Protein AF-B4DE78-F1 (afdb_monomer)

Organism: Homo sapiens (NCBI:txid9606)

Sequence (207 aa):
MVDREQLVQKARLAEQAERYDDMAAAMKNVTELNEPLSNEERNLLSVAYKNVVGARRSSWRVISSIEQKTSADGNEKKIEMVRAYREKIEKELEAEVATGEKRATVVESSEKAYSEAHEISKEHMQPTHPIRLGLALNYSVFYYEIQNAPEQACHLAKTAFDDAIAELDTLNEDSYKDSTLIMQLLRDNLTLWTSDQQDDDGGEGNN

pLDDT: mean 89.13, std 12.36, range [35.88, 98.19]

Mean predicted aligned error: 7.23 Å

Radius of gyration: 20.81 Å; Cα contacts (8 Å, |Δi|>4): 149; chains: 1; bounding box: 52×29×67 Å

Secondary structure (DSSP, 8-state):
---HHHHHHHHHHHHHTT-HHHHHHHHHHHHTT--PPPHHHHHHHHHHHHHHHHHHHHHHHHHHHHHHHHTTS--HHHHHHHHHHHHHHHHHHHHHH--S--HHHHHHHHHHHHHHHHHHHHHHS-TT-HHHHHHHHHHHHHHHHTS--HHHHHHHHHHHHHHHHHTGGG--HHHHHHHHHHHHHHHHHHHHHHHHHHHHTTSSS--

Foldseek 3Di:
DPDLVVLVVQLVVCVVVVVLVSNLVSLVVNVVVVDDDDPVSVVSNCVSLCSQLVVLVVVLVVLVVVLVVVVVVPPPVVNVVSVVVSVVSVVSNCVSDDPPDDLVVVLVVVLVVLVVVQVVCVVPHQLLALVNLVSLLVVLVCCVVPVVNNVVSLVSLVVSLVSNVVCLVVDDPVSNVSSVVSSVSSVVVNVVSVVVVVVVVPPPDDD

Structure (mmCIF, N/CA/C/O backbone):
data_AF-B4DE78-F1
#
_entry.id   AF-B4DE78-F1
#
loop_
_atom_site.group_PDB
_atom_site.id
_atom_site.type_symbol
_atom_site.label_atom_id
_atom_site.label_alt_id
_atom_site.label_comp_id
_atom_site.label_asym_id
_atom_site.label_entity_id
_atom_site.label_seq_id
_atom_site.pdbx_PDB_ins_code
_atom_site.Cartn_x
_atom_site.Cartn_y
_atom_site.Cartn_z
_atom_site.occupancy
_atom_site.B_iso_or_equiv
_atom_site.auth_seq_id
_atom_site.auth_comp_id
_atom_site.auth_asym_id
_atom_site.auth_atom_id
_atom_site.pdbx_PDB_model_num
ATOM 1 N N . MET A 1 1 ? -20.348 -8.926 -25.938 1.00 56.72 1 MET A N 1
ATOM 2 C CA . MET A 1 1 ? -18.995 -9.087 -25.372 1.00 56.72 1 MET A CA 1
ATOM 3 C C . MET A 1 1 ? -18.637 -7.774 -24.724 1.00 56.72 1 MET A C 1
ATOM 5 O O . MET A 1 1 ? -18.891 -6.746 -25.337 1.00 56.72 1 MET A O 1
ATOM 9 N N . VAL A 1 2 ? -18.165 -7.802 -23.482 1.00 68.69 2 VAL A N 1
ATOM 10 C CA . VAL A 1 2 ? -17.611 -6.602 -22.855 1.00 68.69 2 VAL A CA 1
ATOM 11 C C . VAL A 1 2 ? -16.259 -6.356 -23.517 1.00 68.69 2 VAL A C 1
ATOM 13 O O . VAL A 1 2 ? -15.438 -7.265 -23.578 1.00 68.69 2 VAL A O 1
ATOM 16 N N . ASP A 1 3 ? -16.087 -5.177 -24.094 1.00 87.31 3 ASP A N 1
ATOM 17 C CA . ASP A 1 3 ? -14.882 -4.801 -24.822 1.00 87.31 3 ASP A CA 1
ATOM 18 C C . ASP A 1 3 ? -13.839 -4.253 -23.837 1.00 87.31 3 ASP A C 1
ATOM 20 O O . ASP A 1 3 ? -14.138 -3.351 -23.046 1.00 87.31 3 ASP A O 1
ATOM 24 N N . ARG A 1 4 ? -12.626 -4.820 -23.863 1.00 92.69 4 ARG A N 1
ATOM 25 C CA . ARG A 1 4 ? -11.511 -4.429 -22.987 1.00 92.69 4 ARG A CA 1
ATOM 26 C C . ARG A 1 4 ? -11.213 -2.941 -23.118 1.00 92.69 4 ARG A C 1
ATOM 28 O O . ARG A 1 4 ? -11.039 -2.260 -22.111 1.00 92.69 4 ARG A O 1
ATOM 35 N N . GLU A 1 5 ? -11.221 -2.429 -24.346 1.00 92.56 5 GLU A N 1
ATOM 36 C CA . GLU A 1 5 ? -10.921 -1.027 -24.626 1.00 92.56 5 GLU A CA 1
ATOM 37 C C . GLU A 1 5 ? -11.970 -0.097 -24.002 1.00 92.56 5 GLU A C 1
ATOM 39 O O . GLU A 1 5 ? -11.624 0.906 -23.376 1.00 92.56 5 GLU A O 1
ATOM 44 N N . GLN A 1 6 ? -13.249 -0.481 -24.055 1.00 94.06 6 GLN A N 1
ATOM 45 C CA . GLN A 1 6 ? -14.335 0.270 -23.418 1.00 94.06 6 GLN A CA 1
ATOM 46 C C . GLN A 1 6 ? -14.221 0.277 -21.891 1.00 94.06 6 GLN A C 1
ATOM 48 O O . GLN A 1 6 ? -14.491 1.302 -21.262 1.00 94.06 6 GLN A O 1
ATOM 53 N N . LEU A 1 7 ? -13.818 -0.841 -21.278 1.00 94.69 7 LEU A N 1
ATOM 54 C CA . LEU A 1 7 ? -13.598 -0.906 -19.831 1.00 94.69 7 LEU A CA 1
ATOM 55 C C . LEU A 1 7 ? -12.441 -0.003 -19.393 1.00 94.69 7 LEU A C 1
ATOM 57 O O . LEU A 1 7 ? -12.596 0.759 -18.438 1.00 94.69 7 LEU A O 1
ATOM 61 N N . VAL A 1 8 ? -11.317 -0.039 -20.113 1.00 95.56 8 VAL A N 1
ATOM 62 C CA . VAL A 1 8 ? -10.157 0.819 -19.833 1.00 95.56 8 VAL A CA 1
ATOM 63 C C . VAL A 1 8 ? -10.512 2.292 -20.045 1.00 95.56 8 VAL A C 1
ATOM 65 O O . VAL A 1 8 ? -10.206 3.132 -19.199 1.00 95.56 8 VAL A O 1
ATOM 68 N N . GLN A 1 9 ? -11.236 2.623 -21.116 1.00 95.88 9 GLN A N 1
ATOM 69 C CA . GLN A 1 9 ? -11.711 3.987 -21.348 1.00 95.88 9 GLN A CA 1
ATOM 70 C C . GLN A 1 9 ? -12.649 4.459 -20.230 1.00 95.88 9 GLN A C 1
ATOM 72 O O . GLN A 1 9 ? -12.527 5.589 -19.756 1.00 95.88 9 GLN A O 1
ATOM 77 N N . LYS A 1 10 ? -13.556 3.594 -19.764 1.00 96.19 10 LYS A N 1
ATOM 78 C CA . LYS A 1 10 ? -14.431 3.892 -18.626 1.00 96.19 10 LYS A CA 1
ATOM 79 C C . LYS A 1 10 ? -13.627 4.134 -17.346 1.00 96.19 10 LYS A C 1
ATOM 81 O O . LYS A 1 10 ? -13.950 5.072 -16.622 1.00 96.19 10 LYS A O 1
ATOM 86 N N . ALA A 1 11 ? -12.587 3.342 -17.083 1.00 97.06 11 ALA A N 1
ATOM 87 C CA . ALA A 1 11 ? -11.710 3.540 -15.930 1.00 97.06 11 ALA A CA 1
ATOM 88 C C . ALA A 1 11 ? -10.996 4.902 -15.983 1.00 97.06 11 ALA A C 1
ATOM 90 O O . ALA A 1 11 ? -11.013 5.625 -14.993 1.00 97.06 11 ALA A O 1
ATOM 91 N N . ARG A 1 12 ? -10.474 5.309 -17.149 1.00 96.06 12 ARG A N 1
ATOM 92 C CA . ARG A 1 12 ? -9.863 6.640 -17.339 1.00 96.06 12 ARG A CA 1
ATOM 93 C C . ARG A 1 12 ? -10.856 7.784 -17.097 1.00 96.06 12 ARG A C 1
ATOM 95 O O . ARG A 1 12 ? -10.518 8.781 -16.468 1.00 96.06 12 ARG A O 1
ATOM 102 N N . LEU A 1 13 ? -12.094 7.652 -17.579 1.00 97.50 13 LEU A N 1
ATOM 103 C CA . LEU A 1 13 ? -13.140 8.651 -17.326 1.00 97.50 13 LEU A CA 1
ATOM 104 C C . LEU A 1 13 ? -13.509 8.721 -15.839 1.00 97.50 13 LEU A C 1
ATOM 106 O O . LEU A 1 13 ? -13.728 9.808 -15.309 1.00 97.50 13 LEU A O 1
ATOM 110 N N . ALA A 1 14 ? -13.570 7.572 -15.166 1.00 97.31 14 ALA A N 1
ATOM 111 C CA . ALA A 1 14 ? -13.842 7.501 -13.736 1.00 97.31 14 ALA A CA 1
ATOM 112 C C . ALA A 1 14 ? -12.709 8.124 -12.904 1.00 97.31 14 ALA A C 1
ATOM 114 O O . ALA A 1 14 ? -13.003 8.848 -11.957 1.00 97.31 14 ALA A O 1
ATOM 115 N N . GLU A 1 15 ? -11.447 7.912 -13.288 1.00 96.75 15 GLU A N 1
ATOM 116 C CA . GLU A 1 15 ? -10.275 8.563 -12.686 1.00 96.75 15 GLU A CA 1
ATOM 117 C C . GLU A 1 15 ? -10.371 10.090 -12.778 1.00 96.75 15 GLU A C 1
ATOM 119 O O . GLU A 1 15 ? -10.274 10.775 -11.765 1.00 96.75 15 GLU A O 1
ATOM 124 N N . GLN A 1 16 ? -10.655 10.627 -13.971 1.00 96.44 16 GLN A N 1
ATOM 125 C CA . GLN A 1 16 ? -10.808 12.074 -14.187 1.00 96.44 16 GLN A CA 1
ATOM 126 C C . GLN A 1 16 ? -11.976 12.685 -13.405 1.00 96.44 16 GLN A C 1
ATOM 128 O O . GLN A 1 16 ? -11.965 13.874 -13.100 1.00 96.44 16 GLN A O 1
ATOM 133 N N . ALA A 1 17 ? -12.995 11.881 -13.106 1.00 96.94 17 ALA A N 1
ATOM 134 C CA . ALA A 1 17 ? -14.146 12.283 -12.309 1.00 96.94 17 ALA A CA 1
ATOM 135 C C . ALA A 1 17 ? -13.972 11.997 -10.806 1.00 96.94 17 ALA A C 1
ATOM 137 O O . ALA A 1 17 ? -14.931 12.172 -10.056 1.00 96.94 17 ALA A O 1
ATOM 138 N N . GLU A 1 18 ? -12.803 11.502 -10.378 1.00 96.19 18 GLU A N 1
ATOM 139 C CA . GLU A 1 18 ? -12.512 11.063 -9.004 1.00 96.19 18 GLU A CA 1
ATOM 140 C C . GLU A 1 18 ? -13.516 10.023 -8.464 1.00 96.19 18 GLU A C 1
ATOM 142 O O . GLU A 1 18 ? -13.726 9.869 -7.260 1.00 96.19 18 GLU A O 1
ATOM 147 N N . ARG A 1 19 ? -14.152 9.263 -9.364 1.00 97.44 19 ARG A N 1
ATOM 148 C CA . ARG A 1 19 ? -15.103 8.195 -9.031 1.00 97.44 19 ARG A CA 1
ATOM 149 C C . ARG A 1 19 ? -14.376 6.862 -8.922 1.00 97.44 19 ARG A C 1
ATOM 151 O O . ARG A 1 19 ? -14.553 5.967 -9.747 1.00 97.44 19 ARG A O 1
ATOM 158 N N . TYR A 1 20 ? -13.550 6.729 -7.892 1.00 96.38 20 TYR A N 1
ATOM 159 C CA . TYR A 1 20 ? -12.646 5.586 -7.752 1.00 96.38 20 TYR A CA 1
ATOM 160 C C . TYR A 1 20 ? -13.357 4.234 -7.574 1.00 96.38 20 TYR A C 1
ATOM 162 O O . TYR A 1 20 ? -12.831 3.230 -8.041 1.00 96.38 20 TYR A O 1
ATOM 170 N N . ASP A 1 21 ? -14.565 4.185 -6.997 1.00 93.81 21 ASP A N 1
ATOM 171 C CA . ASP A 1 21 ? -15.353 2.940 -6.937 1.00 93.81 21 ASP A CA 1
ATOM 172 C C . ASP A 1 21 ? -15.775 2.465 -8.344 1.00 93.81 21 ASP A C 1
ATOM 174 O O . ASP A 1 21 ? -15.666 1.282 -8.673 1.00 93.81 21 ASP A O 1
ATOM 178 N N . ASP A 1 22 ? -16.182 3.392 -9.221 1.00 96.12 22 ASP A N 1
ATOM 179 C CA . ASP A 1 22 ? -16.502 3.085 -10.623 1.00 96.12 22 ASP A CA 1
ATOM 180 C C . ASP A 1 22 ? -15.245 2.642 -11.389 1.00 96.12 22 ASP A C 1
ATOM 182 O O . ASP A 1 22 ? -15.311 1.736 -12.226 1.00 96.12 22 ASP A O 1
ATOM 186 N N . MET A 1 23 ? -14.104 3.276 -11.096 1.00 96.94 23 MET A N 1
ATOM 187 C CA . MET A 1 23 ? -12.799 2.931 -11.661 1.00 96.94 23 MET A CA 1
ATOM 188 C C . MET A 1 23 ? -12.380 1.513 -11.252 1.00 96.94 23 MET A C 1
ATOM 190 O O . MET A 1 23 ? -11.998 0.720 -12.112 1.00 96.94 23 MET A O 1
ATOM 194 N N . ALA A 1 24 ? -12.512 1.161 -9.969 1.00 94.88 24 ALA A N 1
ATOM 195 C CA . ALA A 1 24 ? -12.174 -0.162 -9.448 1.00 94.88 24 ALA A CA 1
ATOM 196 C C . ALA A 1 24 ? -13.078 -1.245 -10.045 1.00 94.88 24 ALA A C 1
ATOM 198 O O . ALA A 1 24 ? -12.580 -2.268 -10.510 1.00 94.88 24 ALA A O 1
ATOM 199 N N . ALA A 1 25 ? -14.387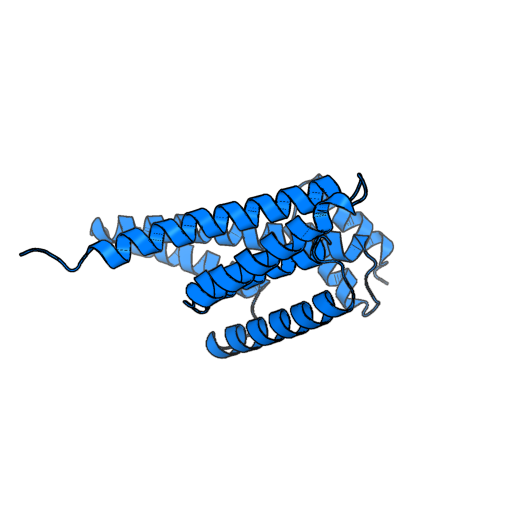 -0.991 -10.143 1.00 94.56 25 ALA A N 1
ATOM 200 C CA . ALA A 1 25 ? -15.321 -1.911 -10.786 1.00 94.56 25 ALA A CA 1
ATOM 201 C C . ALA A 1 25 ? -14.988 -2.140 -12.273 1.00 94.56 25 ALA A C 1
ATOM 203 O O . ALA A 1 25 ? -15.045 -3.271 -12.758 1.00 94.56 25 ALA A O 1
ATOM 204 N N . ALA A 1 26 ? -14.617 -1.084 -13.007 1.00 95.75 26 ALA A N 1
ATOM 205 C CA . ALA A 1 26 ? -14.201 -1.209 -14.402 1.00 95.75 26 ALA A CA 1
ATOM 206 C C . ALA A 1 26 ? -12.903 -2.019 -14.536 1.00 95.75 26 ALA A C 1
ATOM 208 O O . ALA A 1 26 ? -12.854 -2.954 -15.334 1.00 95.75 26 ALA A O 1
ATOM 209 N N . MET A 1 27 ? -11.887 -1.713 -13.725 1.00 96.25 27 MET A N 1
ATOM 210 C CA . MET A 1 27 ? -10.600 -2.409 -13.763 1.00 96.25 27 MET A CA 1
ATOM 211 C C . MET A 1 27 ? -10.698 -3.865 -13.296 1.00 96.25 27 MET A C 1
ATOM 213 O O . MET A 1 27 ? -10.034 -4.723 -13.871 1.00 96.25 27 MET A O 1
ATOM 217 N N . LYS A 1 28 ? -11.580 -4.183 -12.342 1.00 93.44 28 LYS A N 1
ATOM 218 C CA . LYS A 1 28 ? -11.896 -5.567 -11.964 1.00 93.44 28 LYS A CA 1
ATOM 219 C C . LYS A 1 28 ? -12.416 -6.362 -13.160 1.00 93.44 28 LYS A C 1
ATOM 221 O O . LYS A 1 28 ? -11.893 -7.434 -13.452 1.00 93.44 28 LYS A O 1
ATOM 226 N N . ASN A 1 29 ? -13.355 -5.799 -13.919 1.00 94.38 29 ASN A N 1
ATOM 227 C CA . ASN A 1 29 ? -13.858 -6.452 -15.127 1.00 94.38 29 ASN A CA 1
ATOM 228 C C . ASN A 1 29 ? -12.750 -6.645 -16.179 1.00 94.38 29 ASN A C 1
ATOM 230 O O . ASN A 1 29 ? -12.780 -7.640 -16.894 1.00 94.38 29 ASN A O 1
ATOM 234 N N . VA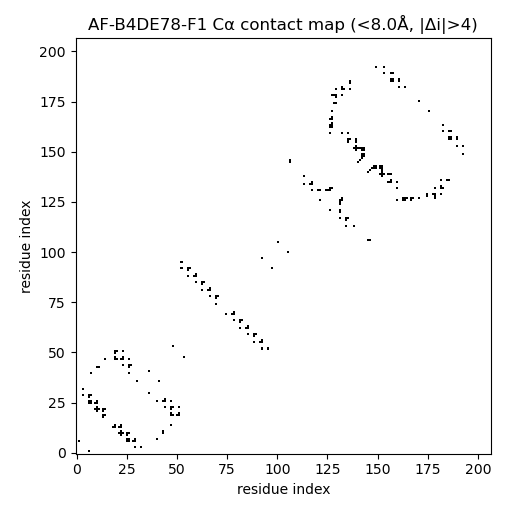L A 1 30 ? -11.763 -5.738 -16.267 1.00 94.44 30 VAL A N 1
ATOM 235 C CA . VAL A 1 30 ? -10.583 -5.929 -17.138 1.00 94.44 30 VAL A CA 1
ATOM 236 C C . VAL A 1 30 ? -9.774 -7.145 -16.684 1.00 94.44 30 VAL A C 1
ATOM 238 O O . VAL A 1 30 ? -9.373 -7.949 -17.522 1.00 94.44 30 VAL A O 1
ATOM 241 N N . THR A 1 31 ? -9.571 -7.330 -15.375 1.00 92.31 31 THR A N 1
ATOM 242 C CA . THR A 1 31 ? -8.833 -8.498 -14.855 1.00 92.31 31 THR A CA 1
ATOM 243 C C . THR A 1 31 ? -9.557 -9.827 -15.079 1.00 92.31 31 THR A C 1
ATOM 245 O O . THR A 1 31 ? -8.910 -10.847 -15.305 1.00 92.31 31 THR A O 1
ATOM 248 N N . GLU A 1 32 ? -10.892 -9.823 -15.100 1.00 92.31 32 GLU A N 1
ATOM 249 C CA . GLU A 1 32 ? -11.713 -11.021 -15.324 1.00 92.31 32 GLU A CA 1
ATOM 250 C C . GLU A 1 32 ? -11.677 -11.519 -16.782 1.00 92.31 32 GLU A C 1
ATOM 252 O O . GLU A 1 32 ? -12.096 -12.643 -17.064 1.00 92.31 32 GLU A O 1
ATOM 257 N N . LEU A 1 33 ? -11.113 -10.732 -17.709 1.00 90.56 33 LEU A N 1
ATOM 258 C CA . LEU A 1 33 ? -10.845 -11.171 -19.083 1.00 90.56 33 LEU A CA 1
ATOM 259 C C . LEU A 1 33 ? -9.689 -12.187 -19.171 1.00 90.56 33 LEU A C 1
ATOM 261 O O . LEU A 1 33 ? -9.507 -12.794 -20.221 1.00 90.56 33 LEU A O 1
ATOM 265 N N . ASN A 1 34 ? -8.946 -12.415 -18.076 1.00 87.88 34 ASN A N 1
ATOM 266 C CA . ASN A 1 34 ? -7.838 -13.379 -17.970 1.00 87.88 34 ASN A CA 1
ATOM 267 C C . ASN A 1 34 ? -6.702 -13.167 -18.987 1.00 87.88 34 ASN A C 1
ATOM 269 O O . ASN A 1 34 ? -5.994 -14.103 -19.358 1.00 87.88 34 ASN A O 1
ATOM 273 N N . GLU A 1 35 ? -6.500 -11.924 -19.414 1.00 91.50 35 GLU A N 1
ATOM 274 C CA . GLU A 1 35 ? -5.386 -11.526 -20.266 1.00 91.50 35 GLU A CA 1
ATOM 275 C C . GLU A 1 35 ? -4.373 -10.692 -19.462 1.00 91.50 35 GLU A C 1
ATOM 277 O O . GLU A 1 35 ? -4.774 -9.911 -18.594 1.00 91.50 35 GLU A O 1
ATOM 282 N N . PRO A 1 36 ? -3.060 -10.791 -19.748 1.00 93.56 36 PRO A N 1
ATOM 283 C CA . PRO A 1 36 ? -2.057 -9.976 -19.072 1.00 93.56 36 PRO A CA 1
ATOM 284 C C . PRO A 1 36 ? -2.334 -8.474 -19.205 1.00 93.56 36 PRO A C 1
ATOM 286 O O . PRO A 1 36 ? -2.693 -7.981 -20.279 1.00 93.56 36 PRO A O 1
ATOM 289 N N . LEU A 1 37 ? -2.132 -7.739 -18.112 1.00 94.62 37 LEU A N 1
ATOM 290 C CA . LEU A 1 37 ? -2.279 -6.286 -18.077 1.00 94.62 37 LEU A CA 1
ATOM 291 C C . LEU A 1 37 ? -1.009 -5.585 -18.573 1.00 94.62 37 LEU A C 1
ATOM 293 O O . LEU A 1 37 ? 0.112 -5.900 -18.153 1.00 94.62 37 LEU A O 1
ATOM 297 N N . SER A 1 38 ? -1.195 -4.570 -19.409 1.00 95.00 38 SER A N 1
ATOM 298 C CA . SER A 1 38 ? -0.155 -3.614 -19.787 1.00 95.00 38 SER A CA 1
ATOM 299 C C . SER A 1 38 ? 0.331 -2.792 -18.581 1.00 95.00 38 SER A C 1
ATOM 301 O O . SER A 1 38 ? -0.271 -2.805 -17.505 1.00 95.00 38 SER A O 1
ATOM 303 N N . ASN A 1 39 ? 1.437 -2.056 -18.748 1.00 89.62 39 ASN A N 1
ATOM 304 C CA . ASN A 1 39 ? 1.943 -1.145 -17.711 1.00 89.62 39 ASN A CA 1
ATOM 305 C C . ASN A 1 39 ? 0.881 -0.118 -17.288 1.00 89.62 39 ASN A C 1
ATOM 307 O O . ASN A 1 39 ? 0.703 0.126 -16.097 1.00 89.62 39 ASN A O 1
ATOM 311 N N . GLU A 1 40 ? 0.164 0.453 -18.257 1.00 92.75 40 GLU A N 1
ATOM 312 C CA . GLU A 1 40 ? -0.868 1.453 -17.994 1.00 92.75 40 GLU A CA 1
ATOM 313 C C . GLU A 1 40 ? -2.050 0.850 -17.227 1.00 92.75 40 GLU A C 1
ATOM 315 O O . GLU A 1 40 ? -2.477 1.399 -16.217 1.00 92.75 40 GLU A O 1
ATOM 32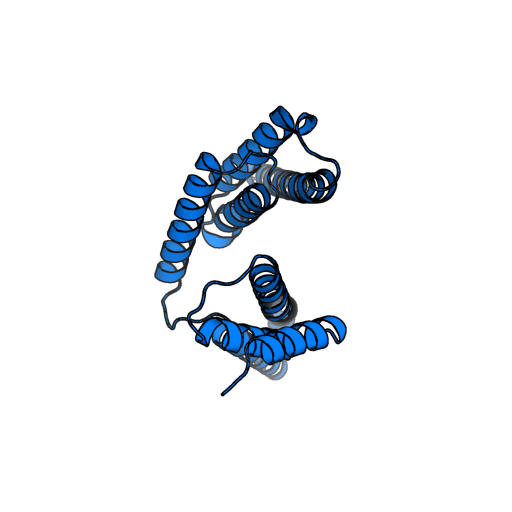0 N N . GLU A 1 41 ? -2.541 -0.316 -17.648 1.00 94.94 41 GLU A N 1
ATOM 321 C CA . GLU A 1 41 ? -3.661 -0.983 -16.976 1.00 94.94 41 GLU A CA 1
ATOM 322 C C . GLU A 1 41 ? -3.298 -1.417 -15.553 1.00 94.94 41 GLU A C 1
ATOM 324 O O . GLU A 1 41 ? -4.122 -1.295 -14.649 1.00 94.94 41 GLU A O 1
ATOM 329 N N . ARG A 1 42 ? -2.057 -1.866 -15.315 1.00 95.25 42 ARG A N 1
ATOM 330 C CA . ARG A 1 42 ? -1.568 -2.138 -13.953 1.00 95.25 42 ARG A CA 1
ATOM 331 C C . ARG A 1 42 ? -1.558 -0.878 -13.095 1.00 95.25 42 ARG A C 1
ATOM 333 O O . ARG A 1 42 ? -1.942 -0.942 -11.928 1.00 95.25 42 ARG A O 1
ATOM 340 N N . ASN A 1 43 ? -1.152 0.256 -13.664 1.00 93.50 43 ASN A N 1
ATOM 341 C CA . ASN A 1 43 ? -1.187 1.531 -12.959 1.00 93.50 43 ASN A CA 1
ATOM 342 C C . ASN A 1 43 ? -2.627 1.954 -12.632 1.00 93.50 43 ASN A C 1
ATOM 344 O O . ASN A 1 43 ? -2.911 2.254 -11.477 1.00 93.50 43 ASN A O 1
ATOM 348 N N . LEU A 1 44 ? -3.550 1.893 -13.598 1.00 95.62 44 LEU A N 1
ATOM 349 C CA . LEU A 1 44 ? -4.969 2.204 -13.381 1.00 95.62 44 LEU A CA 1
ATOM 350 C C . LEU A 1 44 ? -5.587 1.307 -12.301 1.00 95.62 44 LEU A C 1
ATOM 352 O O . LEU A 1 44 ? -6.274 1.798 -11.408 1.00 95.62 44 LEU A O 1
ATOM 356 N N . LEU A 1 45 ? -5.306 0.002 -12.336 1.00 95.19 45 LEU A N 1
ATOM 357 C CA . LEU A 1 45 ? -5.771 -0.938 -11.317 1.00 95.19 45 LEU A CA 1
ATOM 358 C C . LEU A 1 45 ? -5.250 -0.549 -9.924 1.00 95.19 45 LEU A C 1
ATOM 360 O O . LEU A 1 45 ? -6.025 -0.486 -8.969 1.00 95.19 45 LEU A O 1
ATOM 364 N N . SER A 1 46 ? -3.953 -0.244 -9.820 1.00 93.38 46 SER A N 1
ATOM 365 C CA . SER A 1 46 ? -3.316 0.184 -8.570 1.00 93.38 46 SER A CA 1
ATOM 366 C C . SER A 1 46 ? -3.921 1.485 -8.035 1.00 93.38 46 SER A C 1
ATOM 368 O O . SER A 1 46 ? -4.318 1.550 -6.871 1.00 93.38 46 SER A O 1
ATOM 370 N N . VAL A 1 47 ? -4.064 2.507 -8.885 1.00 94.88 47 VAL A N 1
ATOM 371 C CA . VAL A 1 47 ? -4.648 3.809 -8.526 1.00 94.88 47 VAL A CA 1
ATOM 372 C C . VAL A 1 47 ? -6.091 3.653 -8.050 1.00 94.88 47 VAL A C 1
ATOM 374 O O . VAL A 1 47 ? -6.455 4.234 -7.025 1.00 94.88 47 VAL A O 1
ATOM 377 N N . ALA A 1 48 ? -6.896 2.846 -8.743 1.00 95.25 48 ALA A N 1
ATOM 378 C CA . ALA A 1 48 ? -8.290 2.617 -8.388 1.00 95.25 48 ALA A CA 1
ATOM 379 C C . ALA A 1 48 ? -8.421 2.037 -6.973 1.00 95.25 48 ALA A C 1
ATOM 381 O O . ALA A 1 48 ? -9.030 2.651 -6.094 1.00 95.25 48 ALA A O 1
ATOM 382 N N . TYR A 1 49 ? -7.778 0.894 -6.721 1.00 94.12 49 TYR A N 1
ATOM 383 C CA . TYR A 1 49 ? -7.876 0.209 -5.433 1.00 94.12 49 TYR A CA 1
ATOM 384 C C . TYR A 1 49 ? -7.187 0.977 -4.300 1.00 94.12 49 TYR A C 1
ATOM 386 O O . TYR A 1 49 ? -7.724 1.033 -3.191 1.00 94.12 49 TYR A O 1
ATOM 394 N N . LYS A 1 50 ? -6.053 1.646 -4.563 1.00 93.31 50 LYS A N 1
ATOM 395 C CA . LYS A 1 50 ? -5.386 2.513 -3.577 1.00 93.31 50 LYS A CA 1
ATOM 396 C C . LYS A 1 50 ? -6.326 3.605 -3.067 1.00 93.31 50 LYS A C 1
ATOM 398 O O . LYS A 1 50 ? -6.365 3.847 -1.861 1.00 93.31 50 LYS A O 1
ATOM 403 N N . ASN A 1 51 ? -7.078 4.255 -3.955 1.00 93.81 51 ASN A N 1
ATOM 404 C CA . ASN A 1 51 ? -7.997 5.326 -3.567 1.00 93.81 51 ASN A CA 1
ATOM 405 C C . ASN A 1 51 ? -9.252 4.792 -2.863 1.00 93.81 51 ASN A C 1
ATOM 407 O O . ASN A 1 51 ? -9.605 5.296 -1.796 1.00 93.81 51 ASN A O 1
ATOM 411 N N . VAL A 1 52 ? -9.877 3.736 -3.398 1.00 92.75 52 VAL A N 1
ATOM 412 C CA . VAL A 1 52 ? -11.062 3.075 -2.810 1.00 92.75 52 VAL A CA 1
ATOM 413 C C . VAL A 1 52 ? -10.790 2.613 -1.376 1.00 92.75 52 VAL A C 1
ATOM 415 O O . VAL A 1 52 ? -11.547 2.943 -0.456 1.00 92.75 52 VAL A O 1
ATOM 418 N N . VAL A 1 53 ? -9.684 1.892 -1.167 1.00 91.19 53 VAL A N 1
ATOM 419 C CA . VAL A 1 53 ? -9.290 1.375 0.151 1.00 91.19 53 VAL A CA 1
ATOM 420 C C . VAL A 1 53 ? -8.755 2.496 1.042 1.00 91.19 53 VAL A C 1
ATOM 422 O O . VAL A 1 53 ? -9.071 2.543 2.230 1.00 91.19 53 VAL A O 1
ATOM 425 N N . GLY A 1 54 ? -7.975 3.432 0.493 1.00 92.19 54 GLY A N 1
ATOM 426 C CA . GLY A 1 54 ? -7.405 4.557 1.236 1.00 92.19 54 GLY A CA 1
ATOM 427 C C . GLY A 1 54 ? -8.466 5.468 1.858 1.00 92.19 54 GLY A C 1
ATOM 428 O O . GLY A 1 54 ? -8.363 5.808 3.040 1.00 92.19 54 GLY A O 1
ATOM 429 N N . ALA A 1 55 ? -9.518 5.802 1.104 1.00 92.19 55 ALA A N 1
ATOM 430 C CA . ALA A 1 55 ? -10.644 6.589 1.601 1.00 92.19 55 ALA A CA 1
ATOM 431 C C . ALA A 1 55 ? -11.356 5.877 2.761 1.00 92.19 55 ALA A C 1
ATOM 433 O O . ALA A 1 55 ? -11.492 6.449 3.845 1.00 92.19 55 ALA A O 1
ATOM 434 N N . ARG A 1 56 ? -11.707 4.596 2.579 1.00 91.81 56 ARG A N 1
ATOM 435 C CA . ARG A 1 56 ? -12.361 3.777 3.613 1.00 91.81 56 ARG A CA 1
ATOM 436 C C . ARG A 1 56 ? -11.485 3.617 4.867 1.00 91.81 56 ARG A C 1
ATOM 438 O O . ARG A 1 56 ? -11.982 3.792 5.977 1.00 91.81 56 ARG A O 1
ATOM 445 N N . ARG A 1 57 ? -10.170 3.385 4.722 1.00 91.88 57 ARG A N 1
ATOM 446 C CA . ARG A 1 57 ? -9.202 3.344 5.844 1.00 91.88 57 ARG A CA 1
ATOM 447 C C . ARG A 1 57 ? -9.147 4.671 6.599 1.00 91.88 57 ARG A C 1
ATOM 449 O O . ARG A 1 57 ? -9.070 4.681 7.826 1.00 91.88 57 ARG A O 1
ATOM 456 N N . SER A 1 58 ? -9.167 5.796 5.885 1.00 93.69 58 SER A N 1
ATOM 457 C CA . SER A 1 58 ? -9.187 7.126 6.499 1.00 93.69 58 SER A CA 1
ATOM 458 C C . SER A 1 58 ? -10.463 7.341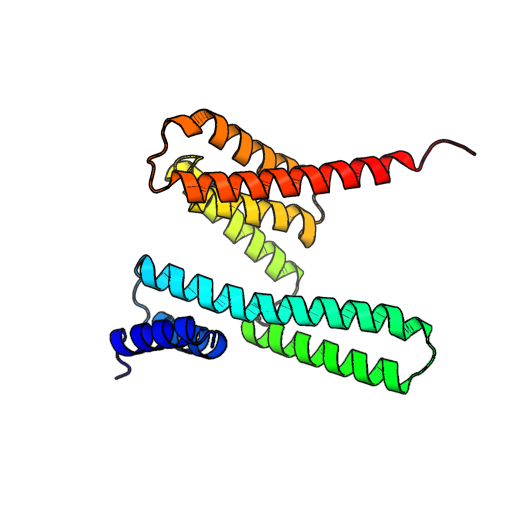 7.316 1.00 93.69 58 SER A C 1
ATOM 460 O O . SER A 1 58 ? -10.385 7.683 8.498 1.00 93.69 58 SER A O 1
ATOM 462 N N . SER A 1 59 ? -11.627 7.045 6.731 1.00 93.75 59 SER A N 1
ATOM 463 C CA . SER A 1 59 ? -12.919 7.105 7.421 1.00 93.75 59 SER A CA 1
ATOM 464 C C . SER A 1 59 ? -12.950 6.203 8.654 1.00 93.75 59 SER A C 1
ATOM 466 O O . SER A 1 59 ? -13.369 6.650 9.721 1.00 93.75 59 SER A O 1
ATOM 468 N N . TRP A 1 60 ? -12.444 4.972 8.539 1.00 93.19 60 TRP A N 1
ATOM 469 C CA . TRP A 1 60 ? -12.362 4.038 9.658 1.00 93.19 60 TRP A CA 1
ATOM 470 C C . TRP A 1 60 ? -11.513 4.599 10.805 1.00 93.19 60 TRP A C 1
ATOM 472 O O . TRP A 1 60 ? -11.985 4.636 11.936 1.00 93.19 60 TRP A O 1
ATOM 482 N N . ARG A 1 61 ? -10.313 5.137 10.532 1.00 92.44 61 ARG A N 1
ATOM 483 C CA . ARG A 1 61 ? -9.455 5.748 11.571 1.00 92.44 61 ARG A CA 1
ATOM 484 C C . ARG A 1 61 ? -10.152 6.889 12.314 1.00 92.44 61 ARG A C 1
ATOM 486 O O . ARG A 1 61 ? -10.072 6.963 13.540 1.00 92.44 61 ARG A O 1
ATOM 493 N N . VAL A 1 62 ? -10.843 7.768 11.584 1.00 94.81 62 VAL A N 1
ATOM 494 C CA . VAL A 1 62 ? -11.580 8.895 12.177 1.00 94.81 62 VAL A CA 1
ATOM 495 C C . VAL A 1 62 ? -12.686 8.388 13.100 1.00 94.81 62 VAL A C 1
ATOM 497 O O . VAL A 1 62 ? -12.775 8.828 14.247 1.00 94.81 62 VAL A O 1
ATOM 500 N N . ILE A 1 63 ? -13.501 7.444 12.629 1.00 94.12 63 ILE A N 1
ATOM 501 C CA . ILE A 1 63 ? -14.614 6.899 13.412 1.00 94.12 63 ILE A CA 1
ATOM 502 C C . ILE A 1 63 ? -14.111 6.105 14.621 1.00 94.12 63 ILE A C 1
ATOM 504 O O . ILE A 1 63 ? -14.641 6.296 15.712 1.00 94.12 63 ILE A O 1
ATOM 508 N N . SER A 1 64 ? -13.046 5.314 14.483 1.00 91.50 64 SER A N 1
ATOM 509 C CA . SER A 1 64 ? -12.415 4.606 15.605 1.00 91.50 64 SER A CA 1
ATOM 510 C C . SER A 1 64 ? -11.893 5.572 16.677 1.00 91.50 64 SER A C 1
ATOM 512 O O . SER A 1 64 ? -12.107 5.348 17.868 1.00 91.50 64 SER A O 1
ATOM 514 N N . SER A 1 65 ? -11.286 6.702 16.288 1.00 92.12 65 SER A N 1
ATOM 515 C CA . SER A 1 65 ? -10.871 7.743 17.245 1.00 92.12 65 SER A CA 1
ATOM 516 C C . SER A 1 65 ? -12.067 8.394 17.954 1.00 92.12 65 SER A C 1
ATOM 518 O O . SER A 1 65 ? -12.011 8.681 19.153 1.00 92.12 65 SER A O 1
ATOM 520 N N . ILE A 1 66 ? -13.172 8.618 17.235 1.00 92.06 66 ILE A N 1
ATOM 521 C CA . ILE A 1 66 ? -14.413 9.145 17.819 1.00 92.06 66 ILE A CA 1
ATOM 522 C C . ILE A 1 66 ? -15.034 8.129 18.785 1.00 92.06 66 ILE A C 1
ATOM 524 O O . ILE A 1 66 ? -15.501 8.540 19.848 1.00 92.06 66 ILE A O 1
ATOM 528 N N . GLU A 1 67 ? -15.020 6.832 18.464 1.00 89.75 67 GLU A N 1
ATOM 529 C CA . GLU A 1 67 ? -15.509 5.764 19.349 1.00 89.75 67 GLU A CA 1
ATOM 530 C C . GLU A 1 67 ? -14.731 5.759 20.668 1.00 89.75 67 GLU A C 1
ATOM 532 O O . GLU A 1 67 ? -15.340 5.793 21.740 1.00 89.75 67 GLU A O 1
ATOM 537 N N . GLN A 1 68 ? -13.396 5.814 20.601 1.00 87.75 68 GLN A N 1
ATOM 538 C CA . GLN A 1 68 ? -12.530 5.864 21.783 1.00 87.75 68 GLN A CA 1
ATOM 539 C C . GLN A 1 68 ? -12.848 7.067 22.679 1.00 87.75 68 GLN A C 1
ATOM 541 O O . GLN A 1 68 ? -13.023 6.909 23.885 1.00 87.75 68 GLN A O 1
ATOM 546 N N . LYS A 1 69 ? -12.997 8.264 22.097 1.00 89.00 69 LYS A N 1
ATOM 547 C CA . LYS A 1 69 ? -13.336 9.486 22.850 1.00 89.00 69 LYS A CA 1
ATOM 548 C C . LYS A 1 69 ? -14.746 9.437 23.437 1.00 89.00 69 LYS A C 1
ATOM 550 O O . LYS A 1 69 ? -14.960 9.833 24.575 1.00 89.00 69 LYS A O 1
ATOM 555 N N . THR A 1 70 ? -15.709 8.935 22.667 1.00 86.75 70 THR A N 1
ATOM 556 C CA . THR A 1 70 ? -17.122 8.868 23.073 1.00 86.75 70 THR A CA 1
ATOM 557 C C . THR A 1 70 ? -17.356 7.816 24.157 1.00 86.75 70 THR A C 1
ATOM 559 O O . THR A 1 70 ? -18.270 7.964 24.963 1.00 86.75 70 THR A O 1
ATOM 562 N N . SER A 1 71 ? -16.511 6.786 24.234 1.00 78.12 71 SER A N 1
ATOM 563 C CA . SER A 1 71 ? -16.586 5.759 25.281 1.00 78.12 71 SER A CA 1
ATOM 564 C C . SER A 1 71 ? -16.392 6.326 26.697 1.00 78.12 71 SER A C 1
ATOM 566 O O . SER A 1 71 ? -16.832 5.708 27.661 1.00 78.12 71 SER A O 1
ATOM 568 N N . ALA A 1 72 ? -15.804 7.522 26.828 1.00 77.88 72 ALA A N 1
ATOM 569 C CA . ALA A 1 72 ? -15.649 8.233 28.098 1.00 77.88 72 ALA A CA 1
ATOM 570 C C . ALA A 1 72 ? -16.858 9.117 28.485 1.00 77.88 72 ALA A C 1
ATOM 572 O O . ALA A 1 72 ? -16.971 9.506 29.644 1.00 77.88 72 ALA A O 1
ATOM 573 N N . ASP A 1 73 ? -17.776 9.417 27.552 1.00 75.56 73 ASP A N 1
ATOM 574 C CA . ASP A 1 73 ? -18.921 10.327 27.770 1.00 75.56 73 ASP A CA 1
ATOM 575 C C . ASP A 1 73 ? -20.087 9.669 28.545 1.00 75.56 73 ASP A C 1
ATOM 577 O O . ASP A 1 73 ? -21.032 10.354 28.938 1.00 75.56 73 ASP A O 1
ATOM 581 N N . GLY A 1 74 ? -20.097 8.339 28.708 1.00 75.94 74 GLY A N 1
ATOM 582 C CA . GLY A 1 74 ? -21.172 7.591 29.386 1.00 75.94 74 GLY A CA 1
ATOM 583 C C . GLY A 1 74 ? -22.533 7.572 28.664 1.00 75.94 74 GLY A C 1
ATOM 584 O O . GLY A 1 74 ? -23.487 6.974 29.158 1.00 75.94 74 GLY A O 1
ATOM 585 N N . ASN A 1 75 ? -22.656 8.201 27.488 1.00 86.19 75 ASN A N 1
ATOM 586 C CA . ASN A 1 75 ? -23.883 8.207 26.687 1.00 86.19 75 ASN A CA 1
ATOM 587 C C . ASN A 1 75 ? -23.976 6.955 25.799 1.00 86.19 75 ASN A C 1
ATOM 589 O O . ASN A 1 75 ? -23.523 6.958 24.651 1.00 86.19 75 ASN A O 1
ATOM 593 N N . GLU A 1 76 ? -24.611 5.905 26.321 1.00 87.81 76 GLU A N 1
ATOM 594 C CA . GLU A 1 76 ? -24.741 4.594 25.666 1.00 87.81 76 GLU A CA 1
ATOM 595 C C . GLU A 1 76 ? -25.299 4.664 24.237 1.00 87.81 76 GLU A C 1
ATOM 597 O O . GLU A 1 76 ? -24.748 4.036 23.337 1.00 87.81 76 GLU A O 1
ATOM 602 N N . LYS A 1 77 ? -26.325 5.490 23.980 1.00 89.75 77 LYS A N 1
ATOM 603 C CA . LYS A 1 77 ? -26.922 5.612 22.635 1.00 89.75 77 LYS A CA 1
ATOM 604 C C . LYS A 1 77 ? -25.944 6.181 21.610 1.00 89.75 77 LYS A C 1
ATOM 606 O O . LYS A 1 77 ? -25.938 5.776 20.450 1.00 89.75 77 LYS A O 1
ATOM 611 N N . LYS A 1 78 ? -25.127 7.151 22.029 1.00 89.19 78 LYS A N 1
ATOM 612 C CA . LYS A 1 78 ? -24.105 7.760 21.170 1.00 89.19 78 LYS A CA 1
ATOM 613 C C . LYS A 1 78 ? -22.983 6.757 20.889 1.00 89.19 78 LYS A C 1
ATOM 615 O O . LYS A 1 78 ? -22.541 6.667 19.748 1.00 89.19 78 LYS A O 1
ATOM 620 N N . ILE A 1 79 ? -22.572 5.983 21.897 1.00 89.44 79 ILE A N 1
ATOM 621 C CA . ILE A 1 79 ? -21.571 4.913 21.758 1.00 89.44 79 ILE A CA 1
ATOM 622 C C . ILE A 1 79 ? -22.059 3.850 20.766 1.00 89.44 79 ILE A C 1
ATOM 624 O O . ILE A 1 79 ? -21.335 3.510 19.833 1.00 89.44 79 ILE A O 1
ATOM 628 N N . GLU A 1 80 ? -23.298 3.376 20.918 1.00 92.19 80 GLU A N 1
ATOM 629 C CA . GLU A 1 80 ? -23.892 2.366 20.036 1.00 92.19 80 GLU A CA 1
ATOM 630 C C . GLU A 1 80 ? -23.960 2.845 18.579 1.00 92.19 80 GLU A C 1
ATOM 632 O O . GLU A 1 80 ? -23.566 2.120 17.667 1.00 92.19 80 GLU A O 1
ATOM 637 N N . MET A 1 81 ? -24.374 4.096 18.352 1.00 92.56 81 MET A N 1
ATOM 638 C CA . MET A 1 81 ? -24.434 4.679 17.009 1.00 92.56 81 MET A CA 1
ATOM 639 C C . MET A 1 81 ? -23.051 4.764 16.345 1.00 92.56 81 MET A C 1
ATOM 641 O O . MET A 1 81 ? -22.914 4.433 15.166 1.00 92.56 81 MET A O 1
ATOM 645 N N . VAL A 1 82 ? -22.024 5.199 17.083 1.00 92.50 82 VAL A N 1
ATOM 646 C CA . VAL A 1 82 ? -20.653 5.296 16.554 1.00 92.50 82 VAL A CA 1
ATOM 647 C C . VAL A 1 82 ? -20.096 3.906 16.247 1.00 92.50 82 VAL A C 1
ATOM 649 O O . VAL A 1 82 ? -19.532 3.709 15.171 1.00 92.50 82 VAL A O 1
ATOM 652 N N . ARG A 1 83 ? -20.314 2.932 17.138 1.00 92.25 83 ARG A N 1
ATOM 653 C CA . ARG A 1 83 ? -19.895 1.542 16.927 1.00 92.25 83 ARG A CA 1
ATOM 654 C C . ARG A 1 83 ? -20.546 0.933 15.688 1.00 92.25 83 ARG A C 1
ATOM 656 O O . ARG A 1 83 ? -19.842 0.400 14.838 1.00 92.25 83 ARG A O 1
ATOM 663 N N . ALA A 1 84 ? -21.864 1.068 15.544 1.00 93.94 84 ALA A N 1
ATOM 664 C CA . ALA A 1 84 ? -22.585 0.550 14.383 1.00 93.94 84 ALA A CA 1
ATOM 665 C C . ALA A 1 84 ? -22.068 1.157 13.068 1.00 93.94 84 ALA A C 1
ATOM 667 O O . ALA A 1 84 ? -21.972 0.471 12.049 1.00 93.94 84 ALA A O 1
ATOM 668 N N . TYR A 1 85 ? -21.698 2.441 13.084 1.00 94.19 85 TYR A N 1
ATOM 669 C CA . TYR A 1 85 ? -21.116 3.094 11.917 1.00 94.19 85 TYR A CA 1
ATOM 670 C C . TYR A 1 85 ? -19.685 2.618 11.629 1.00 94.19 85 TYR A C 1
ATOM 672 O O . TYR A 1 85 ? -19.345 2.401 10.466 1.00 94.19 85 TYR A O 1
ATOM 680 N N . ARG A 1 86 ? -18.865 2.381 12.664 1.00 93.56 86 ARG A N 1
ATOM 681 C CA . ARG A 1 86 ? -17.534 1.769 12.513 1.00 93.56 86 ARG A CA 1
ATOM 682 C C . ARG A 1 86 ? -17.633 0.389 11.866 1.00 93.56 86 ARG A C 1
ATOM 684 O O . ARG A 1 86 ? -16.961 0.141 10.872 1.00 93.56 86 ARG A O 1
ATOM 691 N N . GLU A 1 87 ? -18.516 -0.466 12.380 1.00 91.94 87 GLU A N 1
ATOM 692 C CA . GLU A 1 87 ? -18.748 -1.820 11.857 1.00 91.94 87 GLU A CA 1
ATOM 693 C C . GLU A 1 87 ? -19.256 -1.805 10.410 1.00 91.94 87 GLU A C 1
ATOM 695 O O . GLU A 1 87 ? -18.931 -2.692 9.621 1.00 91.94 87 GLU A O 1
ATOM 700 N N . LYS A 1 88 ? -20.040 -0.790 10.024 1.00 93.25 88 LYS A N 1
ATOM 701 C CA . LYS A 1 88 ? -20.442 -0.603 8.626 1.00 93.25 88 LYS A CA 1
ATOM 702 C C . LYS A 1 88 ? -19.228 -0.348 7.726 1.00 93.25 88 LYS A C 1
ATOM 704 O O . LYS A 1 88 ? -19.115 -0.989 6.686 1.00 93.25 88 LYS A O 1
ATOM 709 N N . ILE A 1 89 ? -18.322 0.543 8.133 1.00 90.94 89 ILE A N 1
ATOM 710 C CA . ILE A 1 89 ? -17.094 0.836 7.376 1.00 90.94 89 ILE A CA 1
ATOM 711 C C . ILE A 1 89 ? -16.176 -0.393 7.335 1.00 90.94 89 ILE A C 1
ATOM 713 O O . ILE A 1 89 ? -15.572 -0.664 6.303 1.00 90.94 89 ILE A O 1
ATOM 717 N N . GLU A 1 90 ? -16.089 -1.163 8.423 1.00 88.19 90 GLU A N 1
ATOM 718 C CA . GLU A 1 90 ? -15.338 -2.429 8.453 1.00 88.19 90 GLU A CA 1
ATOM 719 C C . GLU A 1 90 ? -15.873 -3.420 7.426 1.00 88.19 90 GLU A C 1
ATOM 721 O O . GLU A 1 90 ? -15.094 -3.952 6.646 1.00 88.19 90 GLU A O 1
ATOM 726 N N . LYS A 1 91 ? -17.196 -3.591 7.342 1.00 88.00 91 LYS A N 1
ATOM 727 C CA . LYS A 1 91 ? -17.814 -4.448 6.320 1.00 88.00 91 LYS A CA 1
ATOM 728 C C . LYS A 1 91 ? -17.560 -3.952 4.901 1.00 88.00 91 LYS A C 1
ATOM 730 O O . LYS A 1 91 ? -17.382 -4.765 4.003 1.00 88.00 91 LYS A O 1
ATOM 735 N N . GLU A 1 92 ? -17.559 -2.638 4.680 1.00 88.50 92 GLU A N 1
ATOM 736 C CA . GLU A 1 92 ? -17.211 -2.058 3.378 1.00 88.50 92 GLU A CA 1
ATOM 737 C C . GLU A 1 92 ? -15.734 -2.293 3.036 1.00 88.50 92 GLU A C 1
ATOM 739 O O . GLU A 1 92 ? -15.425 -2.599 1.891 1.00 88.50 92 GLU A O 1
ATOM 744 N N . LEU A 1 93 ? -14.822 -2.198 4.008 1.00 84.62 93 LEU A N 1
ATOM 745 C CA . LEU A 1 93 ? -13.410 -2.547 3.826 1.00 84.62 93 LEU A CA 1
ATOM 746 C C . LEU A 1 93 ? -13.248 -4.033 3.513 1.00 84.62 93 LEU A C 1
ATOM 748 O O . LEU A 1 93 ? -12.621 -4.374 2.517 1.00 84.62 93 LEU A O 1
ATOM 752 N N . GLU A 1 94 ? -13.847 -4.904 4.321 1.00 81.25 94 GLU A N 1
ATOM 753 C CA . GLU A 1 94 ? -13.843 -6.349 4.111 1.00 81.25 94 GLU A CA 1
ATOM 754 C C . GLU A 1 94 ? -14.435 -6.714 2.748 1.00 81.25 94 GLU A C 1
ATOM 756 O O . GLU A 1 94 ? -13.864 -7.529 2.046 1.00 81.25 94 GLU A O 1
ATOM 761 N N . ALA A 1 95 ? -15.517 -6.087 2.291 1.00 79.75 95 ALA A N 1
ATOM 762 C CA . ALA A 1 95 ? -16.063 -6.381 0.966 1.00 79.75 95 ALA A CA 1
ATOM 763 C C . ALA A 1 95 ? -15.087 -6.049 -0.182 1.00 79.75 95 ALA A C 1
ATOM 765 O O . ALA A 1 95 ? -15.098 -6.737 -1.203 1.00 79.75 95 ALA A O 1
ATOM 766 N N . GLU A 1 96 ? -14.245 -5.023 -0.019 1.00 72.31 96 GLU A N 1
ATOM 767 C CA . GLU A 1 96 ? -13.233 -4.646 -1.015 1.00 72.31 96 GLU A CA 1
ATOM 768 C C . GLU A 1 96 ? -11.953 -5.492 -0.930 1.00 72.31 96 GLU A C 1
ATOM 770 O O . GLU A 1 96 ? -11.273 -5.657 -1.944 1.00 72.31 96 GLU A O 1
ATOM 775 N N . VAL A 1 97 ? -11.600 -6.012 0.256 1.00 66.44 97 VAL A N 1
ATOM 776 C CA . VAL A 1 97 ? -10.308 -6.694 0.493 1.00 66.44 97 VAL A CA 1
ATOM 777 C C . VAL A 1 97 ? -10.397 -8.175 0.878 1.00 66.44 97 VAL A C 1
ATOM 779 O O . VAL A 1 97 ? -9.384 -8.867 0.821 1.00 66.44 97 VAL A O 1
ATOM 782 N N . ALA A 1 98 ? -11.554 -8.689 1.292 1.00 57.03 98 ALA A N 1
ATOM 783 C CA . ALA A 1 98 ? -11.635 -9.980 1.969 1.00 57.03 98 ALA A CA 1
ATOM 784 C C . ALA A 1 98 ? -11.737 -11.164 1.002 1.00 57.03 98 ALA A C 1
ATOM 786 O O . ALA A 1 98 ? -12.753 -11.408 0.347 1.00 57.03 98 ALA A O 1
ATOM 787 N N . THR A 1 99 ? -10.704 -11.998 1.064 1.00 55.53 99 THR A N 1
ATOM 788 C CA . THR A 1 99 ? -10.854 -13.445 1.218 1.00 55.53 99 THR A CA 1
ATOM 789 C C . THR A 1 99 ? -11.337 -13.695 2.658 1.00 55.53 99 THR A C 1
ATOM 791 O O . THR A 1 99 ? -10.906 -13.006 3.577 1.00 55.53 99 THR A O 1
ATOM 794 N N . GLY A 1 100 ? -12.272 -14.618 2.910 1.00 58.59 100 GLY A N 1
ATOM 795 C CA . GLY A 1 100 ? -12.833 -14.885 4.255 1.00 58.59 100 GLY A CA 1
ATOM 796 C C . GLY A 1 100 ? -11.855 -15.537 5.251 1.00 58.59 100 GLY A C 1
ATOM 797 O O . GLY A 1 100 ? -12.230 -16.449 5.988 1.00 58.59 100 GLY A O 1
ATOM 798 N N . GLU A 1 101 ? -10.587 -15.139 5.225 1.00 69.81 101 GLU A N 1
ATOM 799 C CA . GLU A 1 101 ? -9.459 -15.770 5.894 1.00 69.81 101 GLU A CA 1
ATOM 800 C C . GLU A 1 101 ? -9.157 -15.127 7.253 1.00 69.81 101 GLU A C 1
ATOM 802 O O . GLU A 1 101 ? -9.434 -13.957 7.515 1.00 69.81 101 GLU A O 1
ATOM 807 N N . LYS A 1 102 ? -8.569 -15.913 8.160 1.00 79.06 102 LYS A N 1
ATOM 808 C CA . LYS A 1 102 ? -8.158 -15.420 9.481 1.00 79.06 102 LYS A CA 1
ATOM 809 C C . LYS A 1 102 ? -6.960 -14.481 9.333 1.00 79.06 102 LYS A C 1
ATOM 811 O O . LYS A 1 102 ? -6.070 -14.748 8.532 1.00 79.06 102 LYS A O 1
ATOM 816 N N . ARG A 1 103 ? -6.867 -13.463 10.201 1.00 81.06 103 ARG A N 1
ATOM 817 C CA . ARG A 1 103 ? -5.752 -12.492 10.240 1.00 81.06 103 ARG A CA 1
ATOM 818 C C . ARG A 1 103 ? -4.372 -13.146 10.104 1.00 81.06 103 ARG A C 1
ATOM 820 O O . ARG A 1 103 ? -3.566 -12.660 9.328 1.00 81.06 103 ARG A O 1
ATOM 827 N N . ALA A 1 104 ? -4.111 -14.243 10.818 1.00 82.62 104 ALA A N 1
ATOM 828 C CA . ALA A 1 104 ? -2.826 -14.944 10.747 1.00 82.62 104 ALA A CA 1
ATOM 829 C C . ALA A 1 104 ? -2.484 -15.420 9.321 1.00 82.62 104 ALA A C 1
ATOM 831 O O . ALA A 1 104 ? -1.375 -15.194 8.854 1.00 82.62 104 ALA A O 1
ATOM 832 N N . THR A 1 105 ? -3.455 -15.993 8.607 1.00 86.81 105 THR A N 1
ATOM 833 C CA . THR A 1 105 ? -3.296 -16.457 7.220 1.00 86.81 105 THR A CA 1
ATOM 834 C C . THR A 1 105 ? -3.074 -15.296 6.254 1.00 86.81 105 THR A C 1
ATOM 836 O O . THR A 1 105 ? -2.242 -15.396 5.355 1.00 86.81 105 THR A O 1
ATOM 839 N N . VAL A 1 106 ? -3.776 -14.176 6.457 1.00 86.19 106 VAL A N 1
ATOM 840 C CA . VAL A 1 106 ? -3.596 -12.963 5.643 1.00 86.19 106 VAL A CA 1
ATOM 841 C C . VAL A 1 106 ? -2.200 -12.374 5.851 1.00 86.19 106 VAL A C 1
ATOM 843 O O . VAL A 1 106 ? -1.556 -11.981 4.880 1.00 86.19 106 VAL A O 1
ATOM 846 N N . VAL A 1 107 ? -1.712 -12.339 7.096 1.00 88.31 107 VAL A N 1
ATOM 847 C CA . VAL A 1 107 ? -0.359 -11.860 7.424 1.00 88.31 107 VAL A CA 1
ATOM 848 C C . VAL A 1 107 ? 0.699 -12.755 6.783 1.00 88.31 107 VAL A C 1
ATOM 850 O O . VAL A 1 107 ? 1.554 -12.239 6.072 1.00 88.31 107 VAL A O 1
ATOM 853 N N . GLU A 1 108 ? 0.599 -14.074 6.948 1.00 90.81 108 GLU A N 1
ATOM 854 C CA . GLU A 1 108 ? 1.528 -15.043 6.345 1.00 90.81 108 GLU A CA 1
ATOM 855 C C . GLU A 1 108 ? 1.546 -14.941 4.810 1.00 90.81 108 GLU A C 1
ATOM 857 O O . GLU A 1 108 ? 2.605 -14.878 4.186 1.00 90.81 108 GLU A O 1
ATOM 862 N N . SER A 1 109 ? 0.369 -14.852 4.187 1.00 91.12 109 SER A N 1
ATOM 863 C CA . SER A 1 109 ? 0.256 -14.717 2.730 1.00 91.12 109 SER A CA 1
ATOM 864 C C . SER A 1 109 ? 0.820 -13.384 2.232 1.00 91.12 109 SER A C 1
ATOM 866 O O . SER A 1 109 ? 1.471 -13.345 1.187 1.00 91.12 109 SER A O 1
ATOM 868 N N . SER A 1 110 ? 0.609 -12.298 2.985 1.00 92.12 110 SER A N 1
ATOM 869 C CA . SER A 1 110 ? 1.162 -10.975 2.667 1.00 92.12 110 SER A CA 1
ATOM 870 C C . SER A 1 110 ? 2.684 -10.972 2.770 1.00 92.12 110 SER A C 1
ATOM 872 O O . SER A 1 110 ? 3.351 -10.470 1.870 1.00 92.12 110 SER A O 1
ATOM 874 N N . GLU A 1 111 ? 3.238 -11.563 3.830 1.00 94.31 111 GLU A N 1
ATOM 875 C CA . GLU A 1 111 ? 4.684 -11.699 4.010 1.00 94.31 111 GLU A CA 1
ATOM 876 C C . GLU A 1 111 ? 5.309 -12.484 2.861 1.00 94.31 111 GLU A C 1
ATOM 878 O O . GLU A 1 111 ? 6.274 -12.026 2.251 1.00 94.31 111 GLU A O 1
ATOM 883 N N . LYS A 1 112 ? 4.714 -13.626 2.502 1.00 96.12 112 LYS A N 1
ATOM 884 C CA . LYS A 1 112 ? 5.175 -14.432 1.374 1.00 96.12 112 LYS A CA 1
ATOM 885 C C . LYS A 1 112 ? 5.167 -13.635 0.067 1.00 96.12 112 LYS A C 1
ATOM 887 O O . LYS A 1 112 ? 6.169 -13.630 -0.643 1.00 96.12 112 LYS A O 1
ATOM 892 N N . ALA A 1 113 ? 4.076 -12.926 -0.229 1.00 96.62 113 ALA A N 1
ATOM 893 C CA . ALA A 1 113 ? 3.966 -12.116 -1.441 1.00 96.62 113 ALA A CA 1
ATOM 894 C C . ALA A 1 113 ? 5.004 -10.981 -1.480 1.00 96.62 113 ALA A C 1
ATOM 896 O O . ALA A 1 113 ? 5.637 -10.758 -2.514 1.00 96.62 113 ALA A O 1
ATOM 897 N N . TYR A 1 114 ? 5.215 -10.284 -0.358 1.00 97.75 114 TYR A N 1
ATOM 898 C CA . TYR A 1 114 ? 6.246 -9.252 -0.260 1.00 97.75 114 TYR A CA 1
ATOM 899 C C . TYR A 1 114 ? 7.652 -9.827 -0.419 1.00 97.75 114 TYR A C 1
ATOM 901 O O . TYR A 1 114 ? 8.449 -9.266 -1.168 1.00 97.75 114 TYR A O 1
ATOM 909 N N . SER A 1 115 ? 7.952 -10.943 0.247 1.00 96.81 115 SER A N 1
ATOM 910 C CA . SER A 1 115 ? 9.254 -11.602 0.176 1.00 96.81 115 SER A CA 1
ATOM 911 C C . SER A 1 115 ? 9.577 -12.061 -1.246 1.00 96.81 115 SER A C 1
ATOM 913 O O . SER A 1 115 ? 10.648 -11.734 -1.751 1.00 96.81 115 SER A O 1
ATOM 915 N N . GLU A 1 116 ? 8.647 -12.743 -1.920 1.00 97.69 116 GLU A N 1
ATOM 916 C CA . GLU A 1 116 ? 8.824 -13.187 -3.308 1.00 97.69 116 GLU A CA 1
ATOM 917 C C . GLU A 1 116 ? 9.044 -11.998 -4.251 1.00 97.69 116 GLU A C 1
ATOM 919 O O . GLU A 1 116 ? 10.005 -11.983 -5.023 1.00 97.69 116 GLU A O 1
ATOM 924 N N . ALA A 1 117 ? 8.207 -10.959 -4.154 1.00 97.50 117 ALA A N 1
ATOM 925 C CA . ALA A 1 117 ? 8.366 -9.754 -4.962 1.00 97.50 117 ALA A CA 1
ATOM 926 C C . ALA A 1 117 ? 9.707 -9.054 -4.689 1.00 97.50 117 ALA A C 1
ATOM 928 O O . ALA A 1 117 ? 10.325 -8.516 -5.611 1.00 97.50 117 ALA A O 1
ATOM 929 N N . HIS A 1 118 ? 10.164 -9.052 -3.434 1.00 96.69 118 HIS A N 1
ATOM 930 C CA . HIS A 1 118 ? 11.392 -8.377 -3.033 1.00 96.69 118 HIS A CA 1
ATOM 931 C C . HIS A 1 118 ? 12.619 -9.073 -3.622 1.00 96.69 118 HIS A C 1
ATOM 933 O O . HIS A 1 118 ? 13.467 -8.397 -4.205 1.00 96.69 118 HIS A O 1
ATOM 939 N N . GLU A 1 119 ? 12.675 -10.403 -3.574 1.00 96.44 119 GLU A N 1
ATOM 940 C CA . GLU A 1 119 ? 13.770 -11.172 -4.172 1.00 96.44 119 GLU A CA 1
ATOM 941 C C . GLU A 1 119 ? 13.801 -11.034 -5.702 1.00 96.44 119 GLU A C 1
ATOM 943 O O . GLU A 1 119 ? 14.845 -10.705 -6.265 1.00 96.44 119 GLU A O 1
ATOM 948 N N . ILE A 1 120 ? 12.646 -11.130 -6.373 1.00 97.50 120 ILE A N 1
ATOM 949 C CA . ILE A 1 120 ? 12.539 -10.889 -7.826 1.00 97.50 120 ILE A CA 1
ATOM 950 C C . ILE A 1 120 ? 13.015 -9.469 -8.178 1.00 97.50 120 ILE A C 1
ATOM 952 O O . ILE A 1 120 ? 13.717 -9.260 -9.170 1.00 97.50 120 ILE A O 1
ATOM 956 N N . SER A 1 121 ? 12.658 -8.471 -7.363 1.00 97.12 121 SER A N 1
ATOM 957 C CA . SER A 1 121 ? 13.080 -7.087 -7.596 1.00 97.12 121 SER A CA 1
ATOM 958 C C . SER A 1 121 ? 14.590 -6.894 -7.436 1.00 97.12 121 SER A C 1
ATOM 960 O O . SER A 1 121 ? 15.173 -6.112 -8.186 1.00 97.12 121 SER A O 1
ATOM 962 N N . LYS A 1 122 ? 15.244 -7.615 -6.514 1.00 94.69 122 LYS A N 1
ATOM 963 C CA . LYS A 1 122 ? 16.704 -7.568 -6.345 1.00 94.69 122 LYS A CA 1
ATOM 964 C C . LYS A 1 122 ? 17.439 -8.127 -7.556 1.00 94.69 122 LYS A C 1
ATOM 966 O O . LYS A 1 122 ? 18.471 -7.579 -7.930 1.00 94.69 122 LYS A O 1
ATOM 971 N N . GLU A 1 123 ? 16.907 -9.187 -8.159 1.00 95.50 123 GLU A N 1
ATOM 972 C CA . GLU A 1 123 ? 17.519 -9.846 -9.313 1.00 95.50 123 GLU A CA 1
ATOM 973 C C . GLU A 1 123 ? 17.356 -9.038 -10.612 1.00 95.50 123 GLU A C 1
ATOM 975 O O . GLU A 1 123 ? 18.252 -9.029 -11.457 1.00 95.50 123 GLU A O 1
ATOM 980 N N . HIS A 1 124 ? 16.225 -8.344 -10.782 1.00 94.94 124 HIS A N 1
ATOM 981 C CA . HIS A 1 124 ? 15.849 -7.766 -12.079 1.00 94.94 124 HIS A CA 1
ATOM 982 C C . HIS A 1 124 ? 15.732 -6.239 -12.122 1.00 94.94 124 HIS A C 1
ATOM 984 O O . HIS A 1 124 ? 15.536 -5.684 -13.204 1.00 94.94 124 HIS A O 1
ATOM 990 N N . MET A 1 125 ? 15.829 -5.537 -10.992 1.00 94.56 125 MET A N 1
ATOM 991 C CA . MET A 1 125 ? 15.686 -4.079 -10.941 1.00 94.56 125 MET A CA 1
ATOM 992 C C . MET A 1 125 ? 16.860 -3.437 -10.212 1.00 94.56 125 MET A C 1
ATOM 994 O O . MET A 1 125 ? 17.315 -3.938 -9.187 1.00 94.56 125 MET A O 1
ATOM 998 N N . GLN A 1 126 ? 17.314 -2.283 -10.702 1.00 94.06 126 GLN A N 1
ATOM 999 C CA . GLN A 1 126 ? 18.302 -1.469 -9.989 1.00 94.06 126 GLN A CA 1
ATOM 1000 C C . GLN A 1 126 ? 17.730 -1.005 -8.633 1.00 94.06 126 GLN A C 1
ATOM 1002 O O . GLN A 1 126 ? 16.513 -0.805 -8.536 1.00 94.06 126 GLN A O 1
ATOM 1007 N N . PRO A 1 127 ? 18.558 -0.801 -7.594 1.00 95.88 127 PRO A N 1
ATOM 1008 C CA . PRO A 1 127 ? 18.123 -0.295 -6.288 1.00 95.88 127 PRO A CA 1
ATOM 1009 C C . PRO A 1 127 ? 17.333 1.014 -6.354 1.00 95.88 127 PRO A C 1
ATOM 1011 O O . PRO A 1 127 ? 16.431 1.230 -5.552 1.00 95.88 127 PRO A O 1
ATOM 1014 N N . THR A 1 128 ? 17.620 1.852 -7.348 1.00 95.12 128 THR A N 1
ATOM 1015 C CA . THR A 1 128 ? 16.941 3.127 -7.594 1.00 95.12 128 THR A CA 1
ATOM 1016 C C . THR A 1 128 ? 15.589 2.993 -8.293 1.00 95.12 128 THR A C 1
ATOM 1018 O O . THR A 1 128 ? 14.865 3.973 -8.404 1.00 95.12 128 THR A O 1
ATOM 1021 N N . HIS A 1 129 ? 15.208 1.810 -8.778 1.00 94.38 129 HIS A N 1
ATOM 1022 C CA . HIS A 1 129 ? 13.988 1.653 -9.564 1.00 94.38 129 HIS A CA 1
ATOM 1023 C C . HIS A 1 129 ? 12.726 1.941 -8.713 1.00 94.38 129 HIS A C 1
ATOM 1025 O O . HIS A 1 129 ? 12.538 1.280 -7.684 1.00 94.38 129 HIS A O 1
ATOM 1031 N N . PRO A 1 130 ? 11.791 2.819 -9.146 1.00 94.38 130 PRO A N 1
ATOM 1032 C CA . PRO A 1 130 ? 10.636 3.234 -8.338 1.00 94.38 130 PRO A CA 1
ATOM 1033 C C . PRO A 1 130 ? 9.773 2.084 -7.806 1.00 94.38 130 PRO A C 1
ATOM 1035 O O . PRO A 1 130 ? 9.322 2.118 -6.665 1.00 94.38 130 PRO A O 1
ATOM 1038 N N . ILE A 1 131 ? 9.576 1.022 -8.598 1.00 94.56 131 ILE A N 1
ATOM 1039 C CA . ILE A 1 131 ? 8.817 -0.162 -8.155 1.00 94.56 131 ILE A CA 1
ATOM 1040 C C . ILE A 1 131 ? 9.546 -0.904 -7.023 1.00 94.56 131 ILE A C 1
ATOM 1042 O O . ILE A 1 131 ? 8.902 -1.312 -6.059 1.00 94.56 131 ILE A O 1
ATOM 1046 N N . ARG A 1 132 ? 10.877 -1.052 -7.105 1.00 96.81 132 ARG A N 1
ATOM 1047 C CA . ARG A 1 132 ? 11.682 -1.736 -6.080 1.00 96.81 132 ARG A CA 1
ATOM 1048 C C . ARG A 1 132 ? 11.715 -0.924 -4.784 1.00 96.81 132 ARG A C 1
ATOM 1050 O O . ARG A 1 132 ? 11.509 -1.485 -3.710 1.00 96.81 132 ARG A O 1
ATOM 1057 N N . LEU A 1 133 ? 11.887 0.393 -4.892 1.00 97.38 133 LEU A N 1
ATOM 1058 C CA . LEU A 1 133 ? 11.818 1.313 -3.755 1.00 97.38 133 LEU A CA 1
ATOM 1059 C C . LEU A 1 133 ? 10.433 1.318 -3.100 1.00 97.38 133 LEU A C 1
ATOM 1061 O O . LEU A 1 133 ? 10.324 1.191 -1.883 1.00 97.38 133 LEU A O 1
ATOM 1065 N N . GLY A 1 134 ? 9.367 1.419 -3.899 1.00 97.00 134 GLY A N 1
ATOM 1066 C CA . GLY A 1 134 ? 7.991 1.407 -3.402 1.00 97.00 134 GLY A CA 1
ATOM 1067 C C . GLY A 1 134 ? 7.625 0.084 -2.728 1.00 97.00 134 GLY A C 1
ATOM 1068 O O . GLY A 1 134 ? 6.924 0.072 -1.717 1.00 97.00 134 GLY A O 1
ATOM 1069 N N . LEU A 1 135 ? 8.151 -1.029 -3.241 1.00 97.62 135 LEU A N 1
ATOM 1070 C CA . LEU A 1 135 ? 8.019 -2.337 -2.615 1.00 97.62 135 LEU A CA 1
ATOM 1071 C C . LEU A 1 135 ? 8.718 -2.388 -1.249 1.00 97.62 135 LEU A C 1
ATOM 1073 O O . LEU A 1 135 ? 8.097 -2.813 -0.279 1.00 97.62 135 LEU A O 1
ATOM 1077 N N . ALA A 1 136 ? 9.968 -1.924 -1.150 1.00 97.88 136 ALA A N 1
ATOM 1078 C CA . ALA A 1 136 ? 10.693 -1.868 0.123 1.00 97.88 136 ALA A CA 1
ATOM 1079 C C . ALA A 1 136 ? 10.005 -0.945 1.145 1.00 97.88 136 ALA A C 1
ATOM 1081 O O . ALA A 1 136 ? 9.896 -1.290 2.323 1.00 97.88 136 ALA A O 1
ATOM 1082 N N . LEU A 1 137 ? 9.473 0.194 0.690 1.00 97.75 137 LEU A N 1
ATOM 1083 C CA . LEU A 1 137 ? 8.671 1.098 1.512 1.00 97.75 137 LEU A CA 1
ATOM 1084 C C . LEU A 1 137 ? 7.439 0.387 2.084 1.00 97.75 137 LEU A C 1
ATOM 1086 O O . LEU A 1 137 ? 7.259 0.362 3.297 1.00 97.75 137 LEU A O 1
ATOM 1090 N N . ASN A 1 138 ? 6.616 -0.241 1.244 1.00 96.81 138 ASN A N 1
ATOM 1091 C CA . ASN A 1 138 ? 5.413 -0.927 1.721 1.00 96.81 138 ASN A CA 1
ATOM 1092 C C . ASN A 1 138 ? 5.747 -2.128 2.615 1.00 96.81 138 ASN A C 1
ATOM 1094 O O . ASN A 1 138 ? 5.054 -2.371 3.603 1.00 96.81 138 ASN A O 1
ATOM 1098 N N . TYR A 1 139 ? 6.816 -2.860 2.298 1.00 98.19 139 TYR A N 1
ATOM 1099 C CA . TYR A 1 139 ? 7.214 -4.030 3.070 1.00 98.19 139 TYR A CA 1
ATOM 1100 C C . TYR A 1 139 ? 7.783 -3.651 4.446 1.00 98.19 139 TYR A C 1
ATOM 1102 O O . TYR A 1 139 ? 7.458 -4.291 5.443 1.00 98.19 139 TYR A O 1
ATOM 1110 N N . SER A 1 140 ? 8.546 -2.556 4.542 1.00 97.69 140 SER A N 1
ATOM 1111 C CA . SER A 1 140 ? 8.989 -2.033 5.844 1.00 97.69 140 SER A CA 1
ATOM 1112 C C . SER A 1 140 ? 7.811 -1.573 6.709 1.00 97.69 140 SER A C 1
ATOM 1114 O O . SER A 1 140 ? 7.749 -1.930 7.883 1.00 97.69 140 SER A O 1
ATOM 1116 N N . VAL A 1 141 ? 6.820 -0.883 6.129 1.00 96.38 141 VAL A N 1
ATOM 1117 C CA . VAL A 1 141 ? 5.580 -0.514 6.839 1.00 96.38 141 VAL A CA 1
ATOM 1118 C C . VAL A 1 141 ? 4.821 -1.757 7.313 1.00 96.38 141 VAL A C 1
ATOM 1120 O O . VAL A 1 141 ? 4.306 -1.766 8.426 1.00 96.38 141 VAL A O 1
ATOM 1123 N N . PHE A 1 142 ? 4.779 -2.827 6.515 1.00 96.25 142 PHE A N 1
ATOM 1124 C CA . PHE A 1 142 ? 4.174 -4.096 6.927 1.00 96.25 142 PHE A CA 1
ATOM 1125 C C . PHE A 1 142 ? 4.887 -4.716 8.139 1.00 96.25 142 PHE A C 1
ATOM 1127 O O . PHE A 1 142 ? 4.219 -5.109 9.098 1.00 96.25 142 PHE A O 1
ATOM 1134 N N . TYR A 1 143 ? 6.223 -4.754 8.146 1.00 96.12 143 TYR A N 1
ATOM 1135 C CA . TYR A 1 143 ? 6.972 -5.218 9.317 1.00 96.12 143 TYR A CA 1
ATOM 1136 C C . TYR A 1 143 ? 6.681 -4.373 10.561 1.00 96.12 143 TYR A C 1
ATOM 1138 O O . TYR A 1 143 ? 6.475 -4.929 11.640 1.00 96.12 143 TYR A O 1
ATOM 1146 N N . TYR A 1 144 ? 6.603 -3.050 10.406 1.00 94.56 144 TYR A N 1
ATOM 1147 C CA . TYR A 1 144 ? 6.368 -2.134 11.518 1.00 94.56 144 TYR A CA 1
ATOM 1148 C C . TYR A 1 144 ? 4.933 -2.231 12.058 1.00 94.56 144 TYR A C 1
ATOM 1150 O O . TYR A 1 144 ? 4.723 -2.573 13.218 1.00 94.56 144 TYR A O 1
ATOM 1158 N N . GLU A 1 145 ? 3.930 -1.975 11.213 1.00 91.69 145 GLU A N 1
ATOM 1159 C CA . GLU A 1 145 ? 2.531 -1.830 11.637 1.00 91.69 145 GLU A CA 1
ATOM 1160 C C . GLU A 1 145 ? 1.802 -3.167 11.830 1.00 91.69 145 GLU A C 1
ATOM 1162 O O . GLU A 1 145 ? 0.847 -3.240 12.607 1.00 91.69 145 GLU A O 1
ATOM 1167 N N . ILE A 1 146 ? 2.192 -4.223 11.103 1.00 90.56 146 ILE A N 1
ATOM 1168 C CA . ILE A 1 146 ? 1.420 -5.476 11.052 1.00 90.56 146 ILE A CA 1
ATOM 1169 C C . ILE A 1 146 ? 2.100 -6.602 11.824 1.00 90.56 146 ILE A C 1
ATOM 1171 O O . ILE A 1 146 ? 1.424 -7.287 12.598 1.00 90.56 146 ILE A O 1
ATOM 1175 N N . GLN A 1 147 ? 3.407 -6.794 11.624 1.00 89.56 147 GLN A N 1
ATOM 1176 C CA . GLN A 1 147 ? 4.179 -7.819 12.337 1.00 89.56 147 GLN A CA 1
ATOM 1177 C C . GLN A 1 147 ? 4.725 -7.347 13.687 1.00 89.56 147 GLN A C 1
ATOM 1179 O O . GLN A 1 147 ? 5.180 -8.178 14.470 1.00 89.56 147 GLN A O 1
ATOM 1184 N N . ASN A 1 148 ? 4.655 -6.043 13.980 1.00 90.62 148 ASN A N 1
ATOM 1185 C CA . ASN A 1 148 ? 5.227 -5.458 15.192 1.00 90.62 148 ASN A CA 1
ATOM 1186 C C . ASN A 1 148 ? 6.725 -5.801 15.343 1.00 90.62 148 ASN A C 1
ATOM 1188 O O . ASN A 1 148 ? 7.198 -6.131 16.430 1.00 90.62 148 ASN A O 1
ATOM 1192 N N . ALA A 1 149 ? 7.457 -5.754 14.226 1.00 93.94 149 ALA A N 1
ATOM 1193 C CA . ALA A 1 149 ? 8.881 -6.060 14.116 1.00 93.94 149 ALA A CA 1
ATOM 1194 C C . ALA A 1 149 ? 9.664 -4.797 13.692 1.00 93.94 149 ALA A C 1
ATOM 1196 O O . ALA A 1 149 ? 10.148 -4.706 12.557 1.00 93.94 149 ALA A O 1
ATOM 1197 N N . PRO A 1 150 ? 9.781 -3.787 14.576 1.00 94.50 150 PRO A N 1
ATOM 1198 C CA . PRO A 1 150 ? 10.306 -2.472 14.212 1.00 94.50 150 PRO A CA 1
ATOM 1199 C C . PRO A 1 150 ? 11.786 -2.504 13.808 1.00 94.50 150 PRO A C 1
ATOM 1201 O O . PRO A 1 150 ? 12.186 -1.780 12.901 1.00 94.50 150 PRO A O 1
ATOM 1204 N N . GLU A 1 151 ? 12.598 -3.382 14.403 1.00 94.62 151 GLU A N 1
ATOM 1205 C CA . GLU A 1 151 ? 14.004 -3.552 14.008 1.00 94.62 151 GLU A CA 1
ATOM 1206 C C . GLU A 1 151 ? 14.141 -4.010 12.550 1.00 94.62 151 GLU A C 1
ATOM 1208 O O . GLU A 1 151 ? 14.937 -3.454 11.791 1.00 94.62 151 GLU A O 1
ATOM 1213 N N . GLN A 1 152 ? 13.328 -4.988 12.136 1.00 95.62 152 GLN A N 1
ATOM 1214 C CA . GLN A 1 152 ? 13.319 -5.494 10.763 1.00 95.62 152 GLN A CA 1
ATOM 1215 C C . GLN A 1 152 ? 12.821 -4.432 9.780 1.00 95.62 152 GLN A C 1
ATOM 1217 O O . GLN A 1 152 ? 13.414 -4.260 8.714 1.00 95.62 152 GLN A O 1
ATOM 1222 N N . ALA A 1 153 ? 11.780 -3.679 10.153 1.00 96.56 153 ALA A N 1
ATOM 1223 C CA . ALA A 1 153 ? 11.267 -2.568 9.357 1.00 96.56 153 ALA A CA 1
ATOM 1224 C C . ALA A 1 153 ? 12.337 -1.496 9.112 1.00 96.56 153 ALA A C 1
ATOM 1226 O O . ALA A 1 153 ? 12.591 -1.121 7.963 1.00 96.56 153 ALA A O 1
ATOM 1227 N N . CYS A 1 154 ? 13.003 -1.046 10.180 1.00 96.38 154 CYS A N 1
ATOM 1228 C CA . CYS A 1 154 ? 14.069 -0.054 10.107 1.00 96.38 154 CYS A CA 1
ATOM 1229 C C . CYS A 1 154 ? 15.265 -0.570 9.303 1.00 96.38 154 CYS A C 1
ATOM 1231 O O . CYS A 1 154 ? 15.808 0.165 8.480 1.00 96.38 154 CYS A O 1
ATOM 1233 N N . HIS A 1 155 ? 15.661 -1.831 9.495 1.00 96.88 155 HIS A N 1
ATOM 1234 C CA . HIS A 1 155 ? 16.749 -2.427 8.727 1.00 96.88 155 HIS A CA 1
ATOM 1235 C C . HIS A 1 155 ? 16.434 -2.448 7.227 1.00 96.88 155 HIS A C 1
ATOM 1237 O O . HIS A 1 155 ? 17.224 -1.940 6.435 1.00 96.88 155 HIS A O 1
ATOM 1243 N N . LEU A 1 156 ? 15.254 -2.946 6.842 1.00 97.69 156 LEU A N 1
ATOM 1244 C CA . LEU A 1 156 ? 14.831 -3.019 5.444 1.00 97.69 156 LEU A CA 1
ATOM 1245 C C . LEU A 1 156 ? 14.747 -1.632 4.792 1.00 97.69 156 LEU A C 1
ATOM 1247 O O . LEU A 1 156 ? 15.266 -1.439 3.691 1.00 97.69 156 LEU A O 1
ATOM 1251 N N . ALA A 1 157 ? 14.114 -0.667 5.467 1.00 97.56 157 ALA A N 1
ATOM 1252 C CA . ALA A 1 157 ? 13.981 0.695 4.956 1.00 97.56 157 ALA A CA 1
ATOM 1253 C C . ALA A 1 157 ? 15.346 1.379 4.799 1.00 97.56 157 ALA A C 1
ATOM 1255 O O . ALA A 1 157 ? 15.596 2.024 3.780 1.00 97.56 157 ALA A O 1
ATOM 1256 N N . LYS A 1 158 ? 16.245 1.200 5.776 1.00 96.88 158 LYS A N 1
ATOM 1257 C CA . LYS A 1 158 ? 17.596 1.763 5.740 1.00 96.88 158 LYS A CA 1
ATOM 1258 C C . LYS A 1 158 ? 18.433 1.156 4.619 1.00 96.88 158 LYS A C 1
ATOM 1260 O O . LYS A 1 158 ? 19.013 1.905 3.846 1.00 96.88 158 LYS A O 1
ATOM 1265 N N . THR A 1 159 ? 18.450 -0.169 4.485 1.00 97.50 159 THR A N 1
ATOM 1266 C CA . THR A 1 159 ? 19.185 -0.840 3.405 1.00 97.50 159 THR A CA 1
ATOM 1267 C C . THR A 1 159 ? 18.697 -0.383 2.033 1.00 97.50 159 THR A C 1
ATOM 1269 O O . THR A 1 159 ? 19.510 -0.011 1.198 1.00 97.50 159 THR A O 1
ATOM 1272 N N . ALA A 1 160 ? 17.379 -0.320 1.810 1.00 97.50 160 ALA A N 1
ATOM 1273 C CA . ALA A 1 160 ? 16.839 0.155 0.536 1.00 97.50 160 ALA A CA 1
ATOM 1274 C C . ALA A 1 160 ? 17.222 1.614 0.230 1.00 97.50 160 ALA A C 1
ATOM 1276 O O . ALA A 1 160 ? 17.495 1.952 -0.921 1.00 97.50 160 ALA A O 1
ATOM 1277 N N . PHE A 1 161 ? 17.246 2.474 1.251 1.00 97.06 161 PHE A N 1
ATOM 1278 C CA . PHE A 1 161 ? 17.650 3.871 1.115 1.00 97.06 161 PHE A CA 1
ATOM 1279 C C . PHE A 1 161 ? 19.150 4.012 0.813 1.00 97.06 161 PHE A C 1
ATOM 1281 O O . PHE A 1 161 ? 19.515 4.725 -0.122 1.00 97.06 161 PHE A O 1
ATOM 1288 N N . ASP A 1 162 ? 20.003 3.309 1.562 1.00 97.06 162 ASP A N 1
ATOM 1289 C CA . ASP A 1 162 ? 21.461 3.343 1.407 1.00 97.06 162 ASP A CA 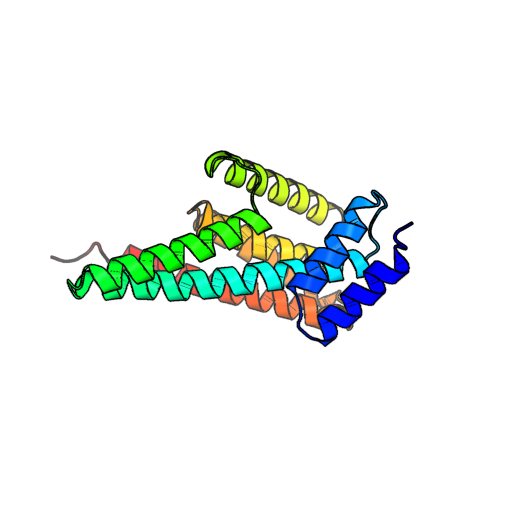1
ATOM 1290 C C . ASP A 1 162 ? 21.889 2.778 0.037 1.00 97.06 162 ASP A C 1
ATOM 1292 O O . ASP A 1 162 ? 22.682 3.409 -0.667 1.00 97.06 162 ASP A O 1
ATOM 1296 N N . ASP A 1 163 ? 21.306 1.649 -0.388 1.00 95.81 163 ASP A N 1
ATOM 1297 C CA . ASP A 1 163 ? 21.560 1.046 -1.705 1.00 95.81 163 ASP A CA 1
ATOM 1298 C C . ASP A 1 163 ? 21.162 2.002 -2.845 1.00 95.81 163 ASP A C 1
ATOM 1300 O O . ASP A 1 163 ? 21.874 2.138 -3.839 1.00 95.81 163 ASP A O 1
ATOM 1304 N N . ALA A 1 164 ? 20.030 2.700 -2.708 1.00 95.62 164 ALA A N 1
ATOM 1305 C CA . ALA A 1 164 ? 19.575 3.653 -3.715 1.00 95.62 164 ALA A CA 1
ATOM 1306 C C . ALA A 1 164 ? 20.427 4.927 -3.761 1.00 95.62 164 ALA A C 1
ATOM 1308 O O . ALA A 1 164 ? 20.641 5.466 -4.844 1.00 95.62 164 ALA A O 1
ATOM 1309 N N . ILE A 1 165 ? 20.951 5.396 -2.621 1.00 95.00 165 ILE A N 1
ATOM 1310 C CA . ILE A 1 165 ? 21.920 6.501 -2.590 1.00 95.00 165 ILE A CA 1
ATOM 1311 C C . ILE A 1 165 ? 23.192 6.127 -3.348 1.00 95.00 165 ILE A C 1
ATOM 1313 O O . ILE A 1 165 ? 23.695 6.945 -4.117 1.00 95.00 165 ILE A O 1
ATOM 1317 N N . ALA A 1 166 ? 23.702 4.909 -3.149 1.00 94.75 166 ALA A N 1
ATOM 1318 C CA . ALA A 1 166 ? 24.947 4.459 -3.769 1.00 94.75 166 ALA A CA 1
ATOM 1319 C C . ALA A 1 166 ? 24.890 4.452 -5.307 1.00 94.75 166 ALA A C 1
ATOM 1321 O O . ALA A 1 166 ? 25.922 4.597 -5.961 1.00 94.75 166 ALA A O 1
ATOM 1322 N N . GLU A 1 167 ? 23.694 4.317 -5.881 1.00 92.75 167 GLU A N 1
ATOM 1323 C CA . GLU A 1 167 ? 23.477 4.242 -7.327 1.00 92.75 167 GLU A CA 1
ATOM 1324 C C . GLU A 1 167 ? 22.668 5.426 -7.886 1.00 92.75 167 GLU A C 1
ATOM 1326 O O . GLU A 1 167 ? 22.281 5.413 -9.057 1.00 92.75 167 GLU A O 1
ATOM 1331 N N . LEU A 1 168 ? 22.429 6.476 -7.090 1.00 88.94 168 LEU A N 1
ATOM 1332 C CA . LEU A 1 168 ? 21.564 7.600 -7.475 1.00 88.94 168 LEU A CA 1
ATOM 1333 C C . LEU A 1 168 ? 22.072 8.340 -8.722 1.00 88.94 168 LEU A C 1
ATOM 1335 O O . LEU A 1 168 ? 21.276 8.779 -9.551 1.00 88.94 168 LEU A O 1
ATOM 1339 N N . ASP A 1 169 ? 23.392 8.414 -8.891 1.00 87.56 169 ASP A N 1
ATOM 1340 C CA . ASP A 1 169 ? 24.048 9.081 -10.022 1.00 87.56 169 ASP A CA 1
ATOM 1341 C C . ASP A 1 169 ? 23.811 8.373 -11.371 1.00 87.56 169 ASP A C 1
ATOM 1343 O O . ASP A 1 169 ? 24.112 8.927 -12.428 1.00 87.56 169 ASP A O 1
ATOM 1347 N N . THR A 1 170 ? 23.270 7.150 -11.356 1.00 84.44 170 THR A N 1
ATOM 1348 C CA . THR A 1 170 ? 22.990 6.353 -12.564 1.00 84.44 170 THR A CA 1
ATOM 1349 C C . THR A 1 170 ? 21.580 6.565 -13.128 1.00 84.44 170 THR A C 1
ATOM 1351 O O . THR A 1 170 ? 21.269 6.078 -14.218 1.00 84.44 170 THR A O 1
ATOM 1354 N N . LEU A 1 171 ? 20.715 7.288 -12.407 1.00 84.50 171 LEU A N 1
ATOM 1355 C CA . LEU A 1 171 ? 19.325 7.520 -12.796 1.00 84.50 171 LEU A CA 1
ATOM 1356 C C . LEU A 1 171 ? 19.201 8.463 -13.997 1.00 84.50 171 LEU A C 1
ATOM 1358 O O . LEU A 1 171 ? 19.893 9.472 -14.115 1.00 84.50 171 LEU A O 1
ATOM 1362 N N . ASN A 1 172 ? 18.222 8.173 -14.853 1.00 81.31 172 ASN A N 1
ATOM 1363 C CA . ASN A 1 172 ? 17.763 9.110 -15.874 1.00 81.31 172 ASN A CA 1
ATOM 1364 C C . ASN A 1 172 ? 16.838 10.187 -15.272 1.00 81.31 172 ASN A C 1
ATOM 1366 O O . ASN A 1 172 ? 16.220 9.978 -14.226 1.00 81.31 172 ASN A O 1
ATOM 1370 N N . GLU A 1 173 ? 16.711 11.334 -15.951 1.00 78.12 173 GLU A N 1
ATOM 1371 C CA . GLU A 1 173 ? 15.874 12.454 -15.482 1.00 78.12 173 GLU A CA 1
ATOM 1372 C C . GLU A 1 173 ? 14.403 12.056 -15.271 1.00 78.12 173 GLU A C 1
ATOM 1374 O O . GLU A 1 173 ? 13.768 12.536 -14.329 1.00 78.12 173 GLU A O 1
ATOM 1379 N N . ASP A 1 174 ? 13.885 11.143 -16.100 1.00 77.50 174 ASP A N 1
ATOM 1380 C CA . ASP A 1 174 ? 12.486 10.708 -16.063 1.00 77.50 174 ASP A CA 1
ATOM 1381 C C . ASP A 1 174 ? 12.145 9.928 -14.783 1.00 77.50 174 ASP A C 1
ATOM 1383 O O . ASP A 1 174 ? 11.083 10.135 -14.202 1.00 77.50 174 ASP A O 1
ATOM 1387 N N . SER A 1 175 ? 13.054 9.074 -14.298 1.00 84.25 175 SER A N 1
ATOM 1388 C CA . SER A 1 175 ? 12.830 8.250 -13.096 1.00 84.25 175 SER A CA 1
ATOM 1389 C C . SER A 1 175 ? 13.358 8.906 -11.820 1.00 84.25 175 SER A C 1
ATOM 1391 O O . SER A 1 175 ? 13.023 8.468 -10.717 1.00 84.25 175 SER A O 1
ATOM 1393 N N . TYR A 1 176 ? 14.184 9.950 -11.941 1.00 89.44 176 TYR A N 1
ATOM 1394 C CA . TYR A 1 176 ? 14.824 10.612 -10.804 1.00 89.44 176 TYR A CA 1
ATOM 1395 C C . TYR A 1 176 ? 13.798 11.181 -9.818 1.00 89.44 176 TYR A C 1
ATOM 1397 O O . TYR A 1 176 ? 13.912 10.982 -8.608 1.00 89.44 176 TYR A O 1
ATOM 1405 N N . LYS A 1 177 ? 12.757 11.855 -10.327 1.00 90.38 177 LYS A N 1
ATOM 1406 C CA . LYS A 1 177 ? 11.715 12.474 -9.491 1.00 90.38 177 LYS A CA 1
ATOM 1407 C C . LYS A 1 177 ? 10.937 11.441 -8.680 1.00 90.38 177 LYS A C 1
ATOM 1409 O O . LYS A 1 177 ? 10.763 11.620 -7.479 1.00 90.38 177 LYS A O 1
ATOM 1414 N N . ASP A 1 178 ? 10.522 10.352 -9.318 1.00 90.88 178 ASP A N 1
ATOM 1415 C CA . ASP A 1 178 ? 9.741 9.306 -8.654 1.00 90.88 178 ASP A CA 1
ATOM 1416 C C . ASP A 1 178 ? 10.583 8.560 -7.614 1.00 90.88 178 ASP A C 1
ATOM 1418 O O . ASP A 1 178 ? 10.139 8.332 -6.489 1.00 90.88 178 ASP A O 1
ATOM 1422 N N . SER A 1 179 ? 11.831 8.241 -7.958 1.00 93.75 179 SER A N 1
ATOM 1423 C CA . SER A 1 179 ? 12.752 7.527 -7.068 1.00 93.75 179 SER A CA 1
ATOM 1424 C C . SER A 1 179 ? 13.082 8.362 -5.830 1.00 93.75 179 SER A C 1
ATOM 1426 O O . SER A 1 179 ? 12.955 7.882 -4.704 1.00 93.75 179 SER A O 1
ATOM 1428 N N . THR A 1 180 ? 13.421 9.641 -6.018 1.00 94.31 180 THR A N 1
ATOM 1429 C CA . THR A 1 180 ? 13.746 10.549 -4.904 1.00 94.31 180 THR A CA 1
ATOM 1430 C C . THR A 1 180 ? 12.546 10.835 -4.005 1.00 94.31 180 THR A C 1
ATOM 1432 O O . THR A 1 180 ? 12.713 10.915 -2.788 1.00 94.31 180 THR A O 1
ATOM 1435 N N . LEU A 1 181 ? 11.331 10.912 -4.559 1.00 95.00 181 LEU A N 1
ATOM 1436 C CA . LEU A 1 181 ? 10.110 11.027 -3.762 1.00 95.00 181 LEU A CA 1
ATOM 1437 C C . LEU A 1 181 ? 9.910 9.807 -2.851 1.00 95.00 181 LEU A C 1
ATOM 1439 O O . LEU A 1 181 ? 9.585 9.964 -1.677 1.00 95.00 181 LEU A O 1
ATOM 1443 N N . ILE A 1 182 ? 10.128 8.590 -3.355 1.00 96.38 182 ILE A N 1
ATOM 1444 C CA . ILE A 1 182 ? 9.972 7.373 -2.544 1.00 96.38 182 ILE A CA 1
ATOM 1445 C C . ILE A 1 182 ? 11.093 7.256 -1.502 1.00 96.38 182 ILE A C 1
ATOM 1447 O O . ILE A 1 182 ? 10.828 6.902 -0.354 1.00 96.38 182 ILE A O 1
ATOM 1451 N N . MET A 1 183 ? 12.332 7.605 -1.859 1.00 96.81 183 MET A N 1
ATOM 1452 C CA . MET A 1 183 ? 13.448 7.668 -0.906 1.00 96.81 183 MET A CA 1
ATOM 1453 C C . MET A 1 183 ? 13.165 8.654 0.232 1.00 96.81 183 MET A C 1
ATOM 1455 O O . MET A 1 183 ? 13.465 8.367 1.390 1.00 96.81 183 MET A O 1
ATOM 1459 N N . GLN A 1 184 ? 12.540 9.793 -0.075 1.00 96.62 184 GLN A N 1
ATOM 1460 C CA . GLN A 1 184 ? 12.114 10.755 0.935 1.00 96.62 184 GLN A CA 1
ATOM 1461 C C . GLN A 1 184 ? 11.109 10.134 1.918 1.00 96.62 184 GLN A C 1
ATOM 1463 O O . GLN A 1 184 ? 11.278 10.291 3.124 1.00 96.62 184 GLN A O 1
ATOM 1468 N N . LEU A 1 185 ? 10.128 9.370 1.424 1.00 96.94 185 LEU A N 1
ATOM 1469 C CA . LEU A 1 185 ? 9.163 8.660 2.274 1.00 96.94 185 LEU A CA 1
ATOM 1470 C C . LEU A 1 185 ? 9.827 7.596 3.162 1.00 96.94 185 LEU A C 1
ATOM 1472 O O . LEU A 1 185 ? 9.477 7.477 4.334 1.00 96.94 185 LEU A O 1
ATOM 1476 N N . LEU A 1 186 ? 10.808 6.851 2.639 1.00 96.69 186 LEU A N 1
ATOM 1477 C CA . LEU A 1 186 ? 11.604 5.907 3.438 1.00 96.69 186 LEU A CA 1
ATOM 1478 C C . LEU A 1 186 ? 12.332 6.622 4.583 1.00 96.69 186 LEU A C 1
ATOM 1480 O O . LEU A 1 186 ? 12.299 6.161 5.723 1.00 96.69 186 LEU A O 1
ATOM 1484 N N . ARG A 1 187 ? 12.955 7.770 4.293 1.00 96.50 187 ARG A N 1
ATOM 1485 C CA . ARG A 1 187 ? 13.639 8.593 5.299 1.00 96.50 187 ARG A CA 1
ATOM 1486 C C . ARG A 1 187 ? 12.677 9.119 6.363 1.00 96.50 187 ARG A C 1
ATOM 1488 O O . ARG A 1 187 ? 13.018 9.121 7.546 1.00 96.50 187 ARG A O 1
ATOM 1495 N N . ASP A 1 188 ? 11.495 9.565 5.952 1.00 96.88 188 ASP A N 1
ATOM 1496 C CA . ASP A 1 188 ? 10.487 10.104 6.868 1.00 96.88 188 ASP A CA 1
ATOM 1497 C C . ASP A 1 188 ? 9.973 9.014 7.820 1.00 96.88 188 ASP A C 1
ATOM 1499 O O . ASP A 1 188 ? 9.922 9.239 9.029 1.00 96.88 188 ASP A O 1
ATOM 1503 N N . ASN A 1 189 ? 9.721 7.804 7.307 1.00 94.38 189 ASN A N 1
ATOM 1504 C CA . ASN A 1 189 ? 9.380 6.643 8.132 1.00 94.38 189 ASN A CA 1
ATOM 1505 C C . ASN A 1 189 ? 10.499 6.279 9.118 1.00 94.38 189 ASN A C 1
ATOM 1507 O O . ASN A 1 189 ? 10.233 6.113 10.303 1.00 94.38 189 ASN A O 1
ATOM 1511 N N . LEU A 1 190 ? 11.755 6.206 8.663 1.00 94.81 190 LEU A N 1
ATOM 1512 C CA . LEU A 1 190 ? 12.901 5.930 9.540 1.00 94.81 190 LEU A CA 1
ATOM 1513 C C . LEU A 1 190 ? 13.027 6.962 10.665 1.00 94.81 190 LEU A C 1
ATOM 1515 O O . LEU A 1 190 ? 13.318 6.599 11.803 1.00 94.81 190 LEU A O 1
ATOM 1519 N N . THR A 1 191 ? 12.798 8.240 10.358 1.00 94.88 191 THR A N 1
ATOM 1520 C CA . THR A 1 191 ? 12.846 9.324 11.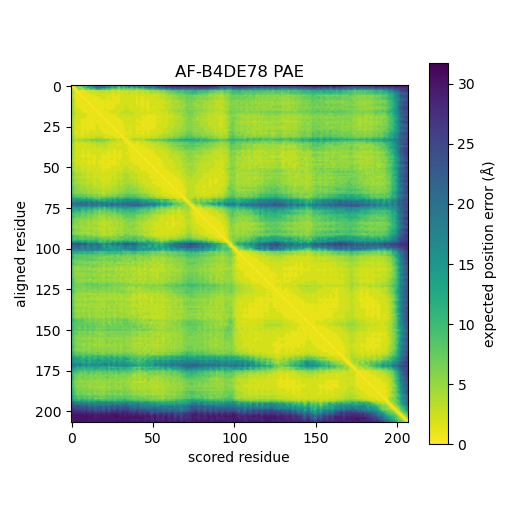347 1.00 94.88 191 THR A CA 1
ATOM 1521 C C . THR A 1 191 ? 11.771 9.132 12.415 1.00 94.88 191 THR A C 1
ATOM 1523 O O . THR A 1 191 ? 12.086 9.184 13.599 1.00 94.88 191 THR A O 1
ATOM 1526 N N . LEU A 1 192 ? 10.533 8.845 11.999 1.00 93.12 192 LEU A N 1
ATOM 1527 C CA . LEU A 1 192 ? 9.414 8.587 12.907 1.00 93.12 192 LEU A CA 1
ATOM 1528 C C . LEU A 1 192 ? 9.663 7.354 13.792 1.00 93.12 192 LEU A C 1
ATOM 1530 O O . LEU A 1 192 ? 9.513 7.403 15.007 1.00 93.12 192 LEU A O 1
ATOM 1534 N N . TRP A 1 193 ? 10.095 6.244 13.197 1.00 93.75 193 TRP A N 1
ATOM 1535 C CA . TRP A 1 193 ? 10.263 4.985 13.923 1.00 93.75 193 TRP A CA 1
ATOM 1536 C C . TRP A 1 193 ? 11.442 4.997 14.894 1.00 93.75 193 TRP A C 1
ATOM 1538 O O . TRP A 1 193 ? 11.401 4.319 15.918 1.00 93.75 193 TRP A O 1
ATOM 1548 N N . THR A 1 194 ? 12.493 5.760 14.589 1.00 87.31 194 THR A N 1
ATOM 1549 C CA . THR A 1 194 ? 13.658 5.898 15.476 1.00 87.31 194 THR A CA 1
ATOM 1550 C C . THR A 1 194 ? 13.440 6.918 16.590 1.00 87.31 194 THR A C 1
ATOM 1552 O O . THR A 1 194 ? 14.080 6.785 17.633 1.00 87.31 194 THR A O 1
ATOM 1555 N N . SER A 1 195 ? 12.537 7.895 16.420 1.00 85.88 195 SER A N 1
ATOM 1556 C CA . SER A 1 195 ? 12.102 8.748 17.533 1.00 85.88 195 SER A CA 1
ATOM 1557 C C . SER A 1 195 ? 11.222 7.982 18.518 1.00 85.88 195 SER A C 1
ATOM 1559 O O . SER A 1 195 ? 11.465 8.064 19.716 1.00 85.88 195 SER A O 1
ATOM 1561 N N . ASP A 1 196 ? 10.284 7.167 18.025 1.00 74.44 196 ASP A N 1
ATOM 1562 C CA . ASP A 1 196 ? 9.381 6.391 18.888 1.00 74.44 196 ASP A CA 1
ATOM 1563 C C . ASP A 1 196 ? 10.148 5.391 19.778 1.00 74.44 196 ASP A C 1
ATOM 1565 O O . ASP A 1 196 ? 9.786 5.168 20.929 1.00 74.44 196 ASP A O 1
ATOM 1569 N N . GLN A 1 197 ? 11.256 4.829 19.279 1.00 65.81 197 GLN A N 1
ATOM 1570 C CA . GLN A 1 197 ? 12.125 3.933 20.055 1.00 65.81 197 GLN A CA 1
ATOM 1571 C C . GLN A 1 197 ? 12.919 4.644 21.162 1.00 65.81 197 GLN A C 1
ATOM 1573 O O . GLN A 1 197 ? 13.246 4.018 22.166 1.00 65.81 197 GLN A O 1
ATOM 1578 N N . GLN A 1 198 ? 13.243 5.932 21.003 1.00 58.78 198 GLN A N 1
ATOM 1579 C CA . GLN A 1 198 ? 13.952 6.699 22.039 1.00 58.78 198 GLN A CA 1
ATOM 1580 C C . GLN A 1 198 ? 13.034 7.085 23.203 1.00 58.78 198 GLN A C 1
ATOM 1582 O O . GLN A 1 198 ? 13.509 7.204 24.332 1.00 58.78 198 GLN A O 1
ATOM 1587 N N . ASP A 1 199 ? 11.736 7.243 22.942 1.00 56.25 199 ASP A N 1
ATOM 1588 C CA . ASP A 1 199 ? 10.744 7.547 23.975 1.00 56.25 199 ASP A CA 1
ATOM 1589 C C . ASP A 1 199 ? 10.381 6.309 24.822 1.00 56.25 199 ASP A C 1
ATOM 1591 O O . ASP A 1 199 ? 10.067 6.458 26.004 1.00 56.25 199 ASP A O 1
ATOM 1595 N N . ASP A 1 200 ? 10.479 5.094 24.264 1.00 52.88 200 ASP A N 1
ATOM 1596 C CA . ASP A 1 200 ? 10.165 3.836 24.969 1.00 52.88 200 ASP A CA 1
ATOM 1597 C C . ASP A 1 200 ? 11.338 3.331 25.846 1.00 52.88 200 ASP A C 1
ATOM 159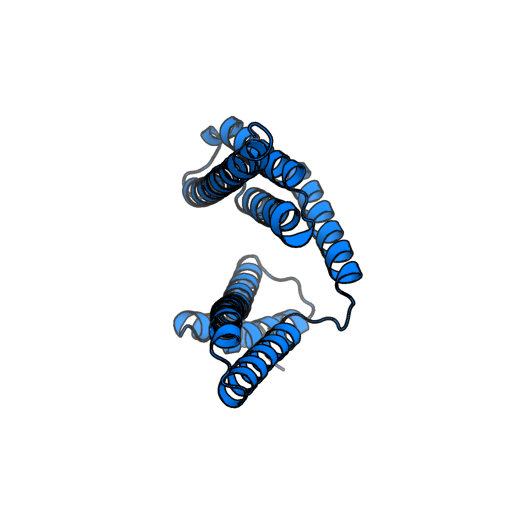9 O O . ASP A 1 200 ? 11.122 2.762 26.915 1.00 52.88 200 ASP A O 1
ATOM 1603 N N . ASP A 1 201 ? 12.592 3.613 25.460 1.00 50.03 201 ASP A N 1
ATOM 1604 C CA . ASP A 1 201 ? 13.805 3.218 26.213 1.00 50.03 201 ASP A CA 1
ATOM 1605 C C . ASP A 1 201 ? 14.174 4.214 27.344 1.00 50.03 201 ASP A C 1
ATOM 1607 O O . ASP A 1 201 ? 15.038 3.957 28.181 1.00 50.03 201 ASP A O 1
ATOM 1611 N N . GLY A 1 202 ? 13.493 5.367 27.415 1.00 44.50 202 GLY A N 1
ATOM 1612 C CA . GLY A 1 202 ? 13.696 6.405 28.439 1.00 44.50 202 GLY A CA 1
ATOM 1613 C C . GLY A 1 202 ? 12.908 6.213 29.746 1.00 44.50 202 GLY A C 1
ATOM 1614 O O . GLY A 1 202 ? 12.974 7.074 30.629 1.00 44.50 202 GLY A O 1
ATOM 1615 N N . GLY A 1 203 ? 12.141 5.124 29.877 1.00 43.06 203 GLY A N 1
ATOM 1616 C CA . GLY A 1 203 ? 11.179 4.902 30.966 1.00 43.06 203 GLY A CA 1
ATOM 1617 C C . GLY A 1 203 ? 11.684 4.152 32.207 1.00 43.06 203 GLY A C 1
ATOM 1618 O O . GLY A 1 203 ? 10.997 4.162 33.229 1.00 43.06 203 GLY A O 1
ATOM 1619 N N . GLU A 1 204 ? 12.868 3.534 32.181 1.00 45.03 204 GLU A N 1
ATOM 1620 C CA . GLU A 1 204 ? 13.403 2.776 33.325 1.00 45.03 204 GLU A CA 1
ATOM 1621 C C . GLU A 1 204 ? 14.672 3.423 33.897 1.00 45.03 204 GLU A C 1
ATOM 1623 O O . GLU A 1 204 ? 15.797 3.030 33.594 1.00 45.03 204 GLU A O 1
ATOM 1628 N N . GLY A 1 205 ? 14.509 4.424 34.771 1.00 45.03 205 GLY A N 1
ATOM 1629 C CA . GLY A 1 205 ? 15.667 4.974 35.481 1.00 45.03 205 GLY A CA 1
ATOM 1630 C C . GLY A 1 205 ? 15.474 6.246 36.303 1.00 45.03 205 GLY A C 1
ATOM 1631 O O . GLY A 1 205 ? 16.253 7.172 36.117 1.00 45.03 205 GLY A O 1
ATOM 1632 N N . ASN A 1 206 ? 14.481 6.307 37.200 1.00 37.06 206 ASN A N 1
ATOM 1633 C CA . ASN A 1 206 ? 14.605 6.893 38.555 1.00 37.06 206 ASN A CA 1
ATOM 1634 C C . ASN A 1 206 ? 13.231 7.015 39.238 1.00 37.06 206 ASN A C 1
ATOM 1636 O O . ASN A 1 206 ? 12.496 7.969 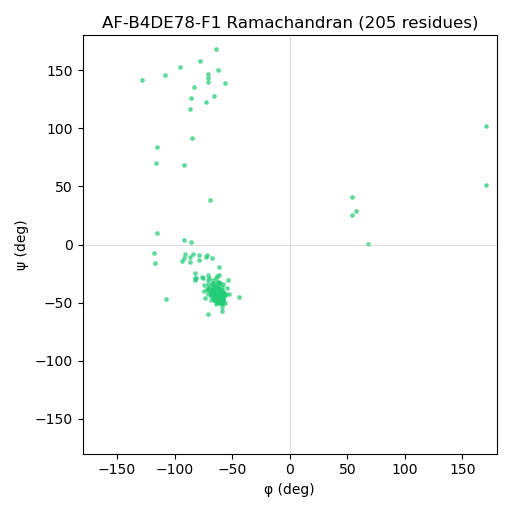38.978 1.00 37.06 206 ASN A O 1
ATOM 1640 N N . ASN A 1 207 ? 12.925 6.095 40.157 1.00 35.88 207 ASN A N 1
ATOM 1641 C CA . ASN A 1 207 ? 12.617 6.423 41.558 1.00 35.88 207 ASN A CA 1
ATOM 16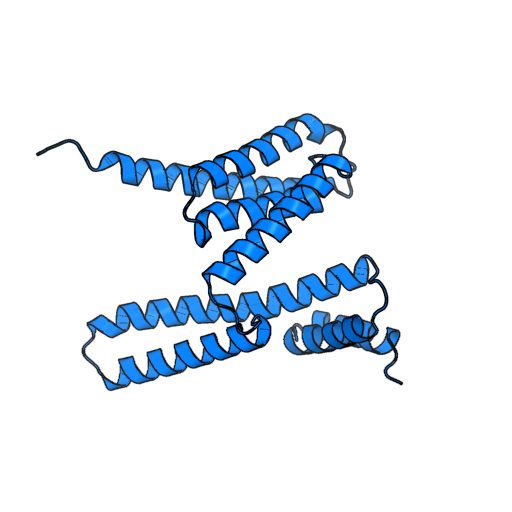42 C C . ASN A 1 207 ? 12.539 5.156 42.415 1.00 35.88 207 ASN A C 1
ATOM 1644 O O . ASN A 1 207 ? 11.689 4.293 42.107 1.00 35.88 207 ASN A O 1
#

InterPro domains:
  IPR000308 14-3-3 protein [PIRSF000868] (3-204)
  IPR000308 14-3-3 protein [PTHR18860] (95-198)
  IPR023409 14-3-3 protein, conserved site [PS00796] (42-52)
  IPR023409 14-3-3 protein, conserved site [PS00797] (176-195)
  IPR023410 14-3-3 domain [PF00244] (10-94)
  IPR023410 14-3-3 domain [PF00244] (95-194)
  IPR023410 14-3-3 domain [SM00101] (4-207)
  IPR036815 14-3-3 domain superfamily [G3DSA:1.20.190.20] (1-95)
  IPR036815 14-3-3 domain superfamily [G3DSA:1.20.190.20] (96-204)
  IPR036815 14-3-3 domain superfamily [SSF48445] (1-196)

Nearest PDB structures (foldseek):
  7axn-assembly1_A  TM=9.235E-01  e=5.183E-15  Homo sapiens
  8bjn-assembly1_A-2  TM=9.209E-01  e=4.056E-15  Homo sapiens
  6twz-assembly2_C  TM=9.356E-01  e=1.193E-14  Homo sapiens
  7nxt-assembly1_A  TM=8.920E-01  e=7.673E-15  Homo sapiens
  6rm7-assembly1_A-2  TM=9.139E-01  e=1.452E-14  Homo sapiens

Solvent-accessible surface area (backbone atoms only — not comparable to full-atom values): 11352 Å² total; per-residue (Å²): 130,90,52,63,67,59,32,53,51,50,21,54,54,19,54,78,66,70,36,30,65,59,14,33,57,26,39,51,57,48,56,72,67,76,57,90,72,52,74,65,55,50,47,52,44,49,54,14,48,52,47,45,50,48,53,50,52,51,53,42,54,55,44,52,54,48,41,62,60,41,66,73,67,74,46,63,72,60,40,51,54,44,48,54,51,40,52,50,48,50,50,55,48,42,72,78,70,58,69,102,65,56,69,69,58,53,50,54,52,48,49,52,54,48,51,54,53,47,54,55,32,65,77,75,43,60,58,53,36,51,68,48,41,49,48,40,46,54,48,19,49,42,27,35,77,71,68,68,34,53,69,61,14,48,49,48,30,47,50,51,44,53,51,18,60,77,49,49,90,72,58,52,80,86,53,42,62,58,26,53,54,46,47,48,52,37,52,52,51,48,53,53,59,56,51,56,52,55,64,65,71,68,72,84,84,87,135